Protein AF-A0AA88KIP9-F1 (afdb_monomer_lite)

pLDDT: mean 70.62, std 12.17, range [43.34, 88.44]

Secondary structure (DSSP, 8-state):
--GGGS-HHHHHHHHHHHS-GGGGGGTTTS-HHHHHHHHHHHHHHHHH-TTGGG-HHHHHHHHHHHHHHHHHHHTTSS---HHHHHHHHHHHHHHHHTT-HHHHHHHHHHHHHHHHHS--S-----EEEEEE---TTSSHHHHHHHHHHS---SS-------EEEEEEEETTEEEEEEEEE--

Foldseek 3Di:
DPPLPDPPVVVVVVLCVLQVLVPLVCPVPDDPVVVVSSLVVLVVVVVVDPNCVVDPSSLVVSLSSLLSLQCSVPVVDDDDDPVVVVVSVVVSVVCVVVVNSNVVSVVVVVVVVVVVVPPDVPPPQPEAEDEDDDDPPPCPVQVVCCVQVVDGDPDDDPDDFDWGWHWDADPNRIHIYIYTYDD

Organism: Naegleria lovaniensis (NCBI:txid51637)

InterPro domains:
  IPR001806 Small GTPase [PF00071] (130-173)
  IPR027417 P-loop containing nucleoside triphosphate hydrolase [G3DSA:3.40.50.300] (124-177)
  IPR027417 P-loop containing nucleoside triphosphate hydrolase [SSF52540] (129-173)

Radius of gyration: 28.7 Å; chains: 1; bounding box: 54×42×78 Å

Structure (mmCIF, N/CA/C/O backbone):
data_AF-A0AA88KIP9-F1
#
_entry.id   AF-A0AA88KIP9-F1
#
loop_
_atom_site.group_PDB
_atom_site.id
_atom_site.type_symbol
_atom_site.label_atom_id
_atom_site.label_alt_id
_atom_site.label_comp_id
_atom_site.label_asym_id
_atom_site.label_entity_id
_atom_site.label_seq_id
_atom_site.pdbx_PDB_ins_code
_atom_site.Cartn_x
_atom_site.Cartn_y
_atom_site.Cartn_z
_atom_site.occupancy
_atom_site.B_iso_or_equiv
_atom_site.auth_seq_id
_atom_site.auth_comp_id
_atom_site.auth_asym_id
_atom_site.auth_atom_id
_atom_site.pdbx_PDB_model_num
ATOM 1 N N . MET A 1 1 ? -17.588 -20.146 17.672 1.00 51.03 1 MET A N 1
ATOM 2 C CA . MET A 1 1 ? -17.421 -19.100 18.707 1.00 51.03 1 MET A CA 1
ATOM 3 C C . MET A 1 1 ? -17.623 -17.749 18.060 1.00 51.03 1 MET A C 1
AT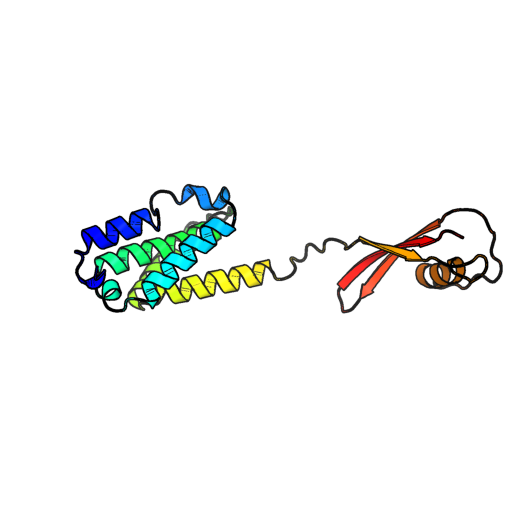OM 5 O O . MET A 1 1 ? -17.031 -17.507 17.016 1.00 51.03 1 MET A O 1
ATOM 9 N N . ASN A 1 2 ? -18.468 -16.899 18.637 1.00 62.03 2 ASN A N 1
ATOM 10 C CA . ASN A 1 2 ? -18.684 -15.565 18.100 1.00 62.03 2 ASN A CA 1
ATOM 11 C C . ASN A 1 2 ? -17.570 -14.641 18.609 1.00 62.03 2 ASN A C 1
ATOM 13 O O . ASN A 1 2 ? -17.546 -14.298 19.788 1.00 62.03 2 ASN A O 1
ATOM 17 N N . PHE A 1 3 ? -16.645 -14.261 17.726 1.00 63.09 3 PHE A N 1
ATOM 18 C CA . PHE A 1 3 ? -15.527 -13.357 18.038 1.00 63.09 3 PHE A CA 1
ATOM 19 C C . PHE A 1 3 ? -16.009 -12.008 18.614 1.00 63.09 3 PHE A C 1
ATOM 21 O O . PHE A 1 3 ? -15.270 -11.315 19.298 1.00 63.09 3 PHE A O 1
ATOM 28 N N . LEU A 1 4 ? -17.278 -11.678 18.354 1.00 61.34 4 LEU A N 1
ATOM 29 C CA . LEU A 1 4 ? -18.014 -10.498 18.807 1.00 61.34 4 LEU A CA 1
ATOM 30 C C . LEU A 1 4 ? -18.354 -10.468 20.300 1.00 61.34 4 LEU A C 1
ATOM 32 O O . LEU A 1 4 ? -18.751 -9.422 20.798 1.00 61.34 4 LEU A O 1
ATOM 36 N N . LEU A 1 5 ? -18.273 -11.610 20.985 1.00 73.06 5 LEU A N 1
ATOM 37 C CA . LEU A 1 5 ? -18.593 -11.731 22.412 1.00 73.06 5 LEU A CA 1
ATOM 38 C C . LEU A 1 5 ? -17.336 -11.775 23.288 1.00 73.06 5 LEU A C 1
ATOM 40 O O . LEU A 1 5 ? -17.441 -11.907 24.505 1.00 73.06 5 LEU A O 1
ATOM 44 N N . LEU A 1 6 ? -16.152 -11.715 22.674 1.00 79.44 6 LEU A N 1
ATOM 45 C CA . LEU A 1 6 ? -14.898 -11.700 23.409 1.00 79.44 6 LEU A CA 1
ATOM 46 C C . LEU A 1 6 ? -14.663 -10.303 24.001 1.00 79.44 6 LEU A C 1
ATOM 48 O O . LEU A 1 6 ? -14.841 -9.316 23.287 1.00 79.44 6 LEU A O 1
ATOM 52 N N . PRO A 1 7 ? -14.224 -10.212 25.267 1.00 85.62 7 PRO A N 1
ATOM 53 C CA . PRO A 1 7 ? -13.707 -8.975 25.834 1.00 85.62 7 PRO A CA 1
ATOM 54 C C . PRO A 1 7 ? -12.580 -8.392 24.982 1.00 85.62 7 PRO A C 1
ATOM 56 O O . PRO A 1 7 ? -11.781 -9.135 24.395 1.00 85.62 7 PRO A O 1
ATOM 59 N N . ASP A 1 8 ? -12.483 -7.065 24.970 1.00 84.06 8 ASP A N 1
ATOM 60 C CA . ASP A 1 8 ? -11.476 -6.321 24.211 1.00 84.06 8 ASP A CA 1
ATOM 61 C C . ASP A 1 8 ? -10.052 -6.814 24.501 1.00 84.06 8 ASP A C 1
ATOM 63 O O . ASP A 1 8 ? -9.230 -6.892 23.590 1.00 84.06 8 ASP A O 1
ATOM 67 N N . GLU A 1 9 ? -9.754 -7.215 25.738 1.00 86.12 9 GLU A N 1
ATOM 68 C CA . GLU A 1 9 ? -8.446 -7.740 26.137 1.00 86.12 9 GLU A CA 1
ATOM 69 C C . GLU A 1 9 ? -8.071 -9.012 25.368 1.00 86.12 9 GLU A C 1
ATOM 71 O O . GLU A 1 9 ? -6.931 -9.153 24.921 1.00 86.12 9 GLU A O 1
ATOM 76 N N . LEU A 1 10 ? -9.027 -9.926 25.179 1.00 84.12 10 LEU A N 1
ATOM 77 C CA . LEU A 1 10 ? -8.802 -11.167 24.437 1.00 84.12 10 LEU A CA 1
ATOM 78 C C . LEU A 1 10 ? -8.706 -10.896 22.940 1.00 84.12 10 LEU A C 1
ATOM 80 O O . LEU A 1 10 ? -7.850 -11.472 22.270 1.00 84.12 10 LEU A O 1
ATOM 84 N N . VAL A 1 11 ? -9.530 -9.984 22.419 1.00 83.69 11 VAL A N 1
ATOM 85 C CA . VAL A 1 11 ? -9.442 -9.548 21.020 1.00 83.69 11 VAL A CA 1
ATOM 86 C C . VAL A 1 11 ? -8.069 -8.938 20.748 1.00 83.69 11 VAL A C 1
ATOM 88 O O . VAL A 1 11 ? -7.404 -9.338 19.796 1.00 83.69 11 VAL A O 1
ATOM 91 N N . ILE A 1 12 ? -7.596 -8.035 21.607 1.00 83.88 12 ILE A N 1
ATOM 92 C CA . ILE A 1 12 ? -6.273 -7.414 21.496 1.00 83.88 12 ILE A CA 1
ATOM 93 C C . ILE A 1 12 ? -5.165 -8.456 21.649 1.00 83.88 12 ILE A C 1
ATOM 95 O O . ILE A 1 12 ? -4.188 -8.391 20.911 1.00 83.88 12 ILE A O 1
ATOM 99 N N . ALA A 1 13 ? -5.288 -9.433 22.549 1.00 84.69 13 ALA A N 1
ATOM 100 C CA . ALA A 1 13 ? -4.301 -10.506 22.681 1.00 84.69 13 ALA A CA 1
ATOM 101 C C . ALA A 1 13 ? -4.204 -11.360 21.405 1.00 84.69 13 ALA A C 1
ATOM 103 O O . ALA A 1 13 ? -3.100 -11.640 20.933 1.00 84.69 13 ALA A O 1
ATOM 104 N N . ILE A 1 14 ? -5.343 -11.710 20.800 1.00 83.69 14 ILE A N 1
ATOM 105 C CA . ILE A 1 14 ? -5.376 -12.428 19.520 1.00 83.69 14 ILE A CA 1
ATOM 106 C C . ILE A 1 14 ? -4.790 -11.552 18.409 1.00 83.69 14 ILE A C 1
ATOM 108 O O . ILE A 1 14 ? -3.976 -12.022 17.620 1.00 83.69 14 ILE A O 1
ATOM 112 N N . LEU A 1 15 ? -5.142 -10.267 18.369 1.00 81.69 15 LEU A N 1
ATOM 113 C CA . LEU A 1 15 ? -4.579 -9.324 17.408 1.00 81.69 15 LEU A CA 1
ATOM 114 C C . LEU A 1 15 ? -3.072 -9.159 17.579 1.00 81.69 15 LEU A C 1
ATOM 116 O O . LEU A 1 15 ? -2.373 -9.153 16.582 1.00 81.69 15 LEU A O 1
ATOM 120 N N . LYS A 1 16 ? -2.549 -9.090 18.804 1.00 82.56 16 LYS A N 1
ATOM 121 C CA . LYS A 1 16 ? -1.105 -9.052 19.077 1.00 82.56 16 LYS A CA 1
ATOM 122 C C . LYS A 1 16 ? -0.402 -10.330 18.630 1.00 82.56 16 LYS A C 1
ATOM 124 O O . LYS A 1 16 ? 0.733 -10.264 18.169 1.00 82.56 16 LYS A O 1
ATOM 129 N N . TYR A 1 17 ? -1.062 -11.478 18.757 1.00 82.44 17 TYR A N 1
ATOM 130 C CA . TYR A 1 17 ? -0.536 -12.749 18.265 1.00 82.44 17 TYR A CA 1
ATOM 131 C C . TYR A 1 17 ? -0.496 -12.794 16.730 1.00 82.44 17 TYR A C 1
ATOM 133 O O . TYR A 1 17 ? 0.506 -13.208 16.151 1.00 82.44 17 TYR A O 1
ATOM 141 N N . LEU A 1 18 ? -1.564 -12.332 16.071 1.00 77.69 18 LEU A N 1
ATOM 142 C CA . LEU A 1 18 ? -1.683 -12.308 14.609 1.00 77.69 18 LEU A CA 1
ATOM 143 C C . LEU A 1 18 ? -0.867 -11.182 13.953 1.00 77.69 18 LEU A C 1
ATOM 145 O O . LEU A 1 18 ? -0.404 -11.334 12.827 1.00 77.69 18 LEU A O 1
ATOM 149 N N . LEU A 1 19 ? -0.717 -10.057 14.652 1.00 79.75 19 LEU A N 1
ATOM 150 C CA . LEU A 1 19 ? -0.077 -8.813 14.225 1.00 79.75 19 LEU A CA 1
ATOM 151 C C . LEU A 1 19 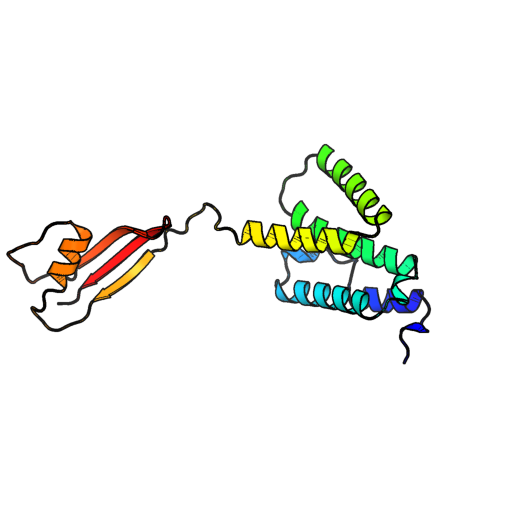? 0.939 -8.389 15.306 1.00 79.75 19 LEU A C 1
ATOM 153 O O . LEU A 1 19 ? 0.658 -7.489 16.104 1.00 79.75 19 LEU A O 1
ATOM 157 N N . PRO A 1 20 ? 2.109 -9.044 15.388 1.00 66.50 20 PRO A N 1
ATOM 158 C CA . PRO A 1 20 ? 3.091 -8.794 16.441 1.00 66.50 20 PRO A CA 1
ATOM 159 C C . PRO A 1 20 ? 3.697 -7.385 16.331 1.00 66.50 20 PRO A C 1
ATOM 161 O O . PRO A 1 20 ? 4.703 -7.160 15.659 1.00 66.50 20 PRO A O 1
ATOM 164 N N . HIS A 1 21 ? 3.075 -6.433 17.032 1.00 60.31 21 HIS A N 1
ATOM 165 C CA . HIS A 1 21 ? 3.389 -5.000 16.994 1.00 60.31 21 HIS A CA 1
ATOM 166 C C . HIS A 1 21 ? 4.730 -4.644 17.660 1.00 60.31 21 HIS A C 1
ATOM 168 O O . HIS A 1 21 ? 5.396 -3.693 17.275 1.00 60.31 21 HIS A O 1
ATOM 174 N N . GLU A 1 22 ? 5.204 -5.450 18.608 1.00 57.19 22 GLU A N 1
ATOM 175 C CA . GLU A 1 22 ? 6.434 -5.167 19.370 1.00 57.19 22 GLU A CA 1
ATOM 176 C C . GLU A 1 22 ? 7.731 -5.504 18.616 1.00 57.19 22 GLU A C 1
ATOM 178 O O . GLU A 1 22 ? 8.826 -5.352 19.153 1.00 57.19 22 GLU A O 1
ATOM 183 N N . ARG A 1 23 ? 7.644 -5.970 17.363 1.00 52.25 23 ARG A N 1
ATOM 184 C CA . ARG A 1 23 ? 8.809 -6.476 16.627 1.00 52.25 23 ARG A CA 1
ATOM 185 C C . ARG A 1 23 ? 9.201 -5.666 15.391 1.00 52.25 23 ARG A C 1
ATOM 187 O O . ARG A 1 23 ? 10.087 -6.118 14.696 1.00 52.25 23 ARG A O 1
ATOM 194 N N . PHE A 1 24 ? 8.660 -4.484 15.095 1.00 53.12 24 PHE A N 1
ATOM 195 C CA . PHE A 1 24 ? 8.854 -3.810 13.785 1.00 53.12 24 PHE A CA 1
ATOM 196 C C . PHE A 1 24 ? 10.295 -3.541 13.286 1.00 53.12 24 PHE A C 1
ATOM 198 O O . PHE A 1 24 ? 10.455 -3.177 12.129 1.00 53.12 24 PHE A O 1
ATOM 205 N N . HIS A 1 25 ? 11.346 -3.830 14.057 1.00 46.69 25 HIS A N 1
ATOM 206 C CA . HIS A 1 25 ? 12.743 -3.826 13.605 1.00 46.69 25 HIS A CA 1
ATOM 207 C C . HIS A 1 25 ? 13.067 -4.840 12.462 1.00 46.69 25 HIS A C 1
ATOM 209 O O . HIS A 1 25 ? 14.201 -4.874 11.979 1.00 46.69 25 HIS A O 1
ATOM 215 N N . TRP A 1 26 ? 12.124 -5.690 12.017 1.00 48.75 26 TRP A N 1
ATOM 216 C CA . TRP A 1 26 ? 12.373 -6.776 11.045 1.00 48.75 26 TRP A CA 1
ATOM 217 C C . TRP A 1 26 ? 11.865 -6.560 9.611 1.00 48.75 26 TRP A C 1
ATOM 219 O O . TRP A 1 26 ? 12.120 -7.413 8.758 1.00 48.75 26 TRP A O 1
ATOM 229 N N . ILE A 1 27 ? 11.160 -5.470 9.284 1.00 49.44 27 ILE A N 1
ATOM 230 C CA . ILE A 1 27 ? 10.629 -5.279 7.913 1.00 49.44 27 ILE A CA 1
ATOM 231 C C . ILE A 1 27 ? 11.756 -5.140 6.876 1.00 49.44 27 ILE A C 1
ATOM 233 O O . ILE A 1 27 ? 11.565 -5.511 5.719 1.00 49.44 27 ILE A O 1
ATOM 237 N N . LYS A 1 28 ? 12.955 -4.716 7.292 1.00 49.28 28 LYS A N 1
ATOM 238 C CA . LYS A 1 28 ? 14.160 -4.760 6.449 1.00 49.28 28 LYS A CA 1
ATOM 239 C C . LYS A 1 28 ? 14.716 -6.169 6.197 1.00 49.28 28 LYS A C 1
ATOM 241 O O . LYS A 1 28 ? 15.421 -6.353 5.213 1.00 49.28 28 LYS A O 1
ATOM 246 N N . THR A 1 29 ? 14.444 -7.147 7.065 1.00 47.34 29 THR A N 1
ATOM 247 C CA . THR A 1 29 ? 15.102 -8.471 7.059 1.00 47.34 29 THR A CA 1
ATOM 248 C C . THR A 1 29 ? 14.204 -9.641 6.651 1.00 47.34 29 THR A C 1
ATOM 250 O O . THR A 1 29 ? 14.725 -10.722 6.381 1.00 47.34 29 THR A O 1
ATOM 253 N N . ARG A 1 30 ? 12.876 -9.477 6.568 1.00 46.47 30 ARG A N 1
ATOM 254 C CA . ARG A 1 30 ? 11.958 -10.550 6.131 1.00 46.47 30 ARG A CA 1
ATOM 255 C C . ARG A 1 30 ? 11.561 -10.454 4.661 1.00 46.47 30 ARG A C 1
ATOM 257 O O . ARG A 1 30 ? 11.363 -9.380 4.105 1.00 46.47 30 ARG A O 1
ATOM 264 N N . ASN A 1 31 ? 11.344 -11.636 4.085 1.00 54.44 31 ASN A N 1
ATOM 265 C CA . ASN A 1 31 ? 10.748 -11.855 2.772 1.00 54.44 31 ASN A CA 1
ATOM 266 C C . ASN A 1 31 ? 9.435 -11.051 2.623 1.00 54.44 31 ASN A C 1
ATOM 268 O O . ASN A 1 31 ? 8.564 -11.108 3.499 1.00 54.44 31 ASN A O 1
ATOM 272 N N . SER A 1 32 ? 9.291 -10.320 1.514 1.00 60.03 32 SER A N 1
ATOM 273 C CA . SER A 1 32 ? 8.151 -9.444 1.194 1.00 60.03 32 SER A CA 1
ATOM 274 C C . SER A 1 32 ? 6.787 -10.136 1.333 1.00 60.03 32 SER A C 1
ATOM 276 O O . SER A 1 32 ? 5.803 -9.487 1.697 1.00 60.03 32 SER A O 1
ATOM 278 N N . ASN A 1 33 ? 6.746 -11.454 1.133 1.00 57.41 33 ASN A N 1
ATOM 279 C CA . ASN A 1 33 ? 5.545 -12.283 1.232 1.00 57.41 33 ASN A CA 1
ATOM 280 C C . ASN A 1 33 ? 4.955 -12.370 2.654 1.00 57.41 33 ASN A C 1
ATOM 282 O O . ASN A 1 33 ? 3.739 -12.458 2.809 1.00 57.41 33 ASN A O 1
ATOM 286 N N . ILE A 1 34 ? 5.778 -12.305 3.708 1.00 59.78 34 ILE A N 1
ATOM 287 C CA . ILE A 1 34 ? 5.293 -12.419 5.100 1.00 59.78 34 ILE A CA 1
ATOM 288 C C . ILE A 1 34 ? 4.539 -11.149 5.516 1.00 59.78 34 ILE A C 1
ATOM 290 O O . ILE A 1 34 ? 3.464 -11.224 6.104 1.00 59.78 34 ILE A O 1
ATOM 294 N N . ILE A 1 35 ? 5.063 -9.980 5.140 1.00 66.19 35 ILE A N 1
ATOM 295 C CA . ILE A 1 35 ? 4.440 -8.678 5.425 1.00 66.19 35 ILE A CA 1
ATOM 296 C C . ILE A 1 35 ? 3.094 -8.559 4.703 1.00 66.19 35 ILE A C 1
ATOM 298 O O . ILE A 1 35 ? 2.132 -8.021 5.248 1.00 66.19 35 ILE A O 1
ATOM 302 N N . PHE A 1 36 ? 3.011 -9.084 3.479 1.00 67.81 36 PHE A N 1
ATOM 303 C CA . PHE A 1 36 ? 1.770 -9.091 2.713 1.00 67.81 36 PHE A CA 1
ATOM 304 C C . PHE A 1 36 ? 0.667 -9.894 3.415 1.00 67.81 36 PHE A C 1
ATOM 306 O O . PHE A 1 36 ? -0.473 -9.435 3.490 1.00 67.81 36 PHE A O 1
ATOM 313 N N . ASN A 1 37 ? 1.013 -11.044 3.998 1.00 68.62 37 ASN A N 1
ATOM 314 C CA . ASN A 1 37 ? 0.063 -11.863 4.747 1.00 68.62 37 ASN A CA 1
ATOM 315 C C . ASN A 1 37 ? -0.457 -11.140 5.997 1.00 68.62 37 ASN A C 1
ATOM 317 O O . ASN A 1 37 ? -1.662 -11.137 6.228 1.00 68.62 37 ASN A O 1
ATOM 321 N N . GLU A 1 38 ? 0.403 -10.465 6.760 1.00 73.00 38 GLU A N 1
ATOM 322 C CA . GLU A 1 38 ? -0.018 -9.704 7.948 1.00 73.00 38 GLU A CA 1
ATOM 323 C C . GLU A 1 38 ? -0.914 -8.505 7.586 1.00 73.00 38 GLU A C 1
ATOM 325 O O . GLU A 1 38 ? -1.951 -8.286 8.217 1.00 73.00 38 GLU A O 1
ATOM 330 N N . ILE A 1 39 ? -0.585 -7.770 6.515 1.00 75.00 39 ILE A N 1
ATOM 331 C CA . ILE A 1 39 ? -1.438 -6.691 5.983 1.00 75.00 39 ILE A CA 1
ATOM 332 C C . ILE A 1 39 ? -2.791 -7.248 5.520 1.00 75.00 39 ILE A C 1
ATOM 334 O O . ILE A 1 39 ? -3.832 -6.635 5.773 1.00 75.00 39 ILE A O 1
ATOM 338 N N . SER A 1 40 ? -2.790 -8.408 4.861 1.00 74.50 40 SER A N 1
ATOM 339 C CA . SER A 1 40 ? -4.005 -9.083 4.399 1.00 74.50 40 SER A CA 1
ATOM 340 C C . SER A 1 40 ? -4.889 -9.518 5.572 1.00 74.50 40 SER A C 1
ATOM 342 O O . SER A 1 40 ? -6.093 -9.248 5.574 1.00 74.50 40 SER A O 1
ATOM 344 N N . VAL A 1 41 ? -4.296 -10.093 6.623 1.00 77.50 41 VAL A N 1
ATOM 345 C CA . VAL A 1 41 ? -4.992 -10.468 7.864 1.00 77.50 41 VAL A CA 1
ATOM 346 C C . VAL A 1 41 ? -5.597 -9.235 8.537 1.00 77.50 41 VAL A C 1
ATOM 348 O O . VAL A 1 41 ? -6.793 -9.233 8.832 1.00 77.50 41 VAL A O 1
ATOM 351 N N . ALA A 1 42 ? -4.835 -8.149 8.699 1.00 77.19 42 ALA A N 1
ATOM 352 C CA . ALA A 1 42 ? -5.348 -6.897 9.261 1.00 77.19 42 ALA A CA 1
ATOM 353 C C . ALA A 1 42 ? -6.502 -6.315 8.422 1.00 77.19 42 ALA A C 1
ATOM 355 O O . ALA A 1 42 ? -7.526 -5.887 8.962 1.00 77.19 42 ALA A O 1
ATOM 356 N N . CYS A 1 43 ? -6.379 -6.334 7.090 1.00 74.38 43 CYS A N 1
ATOM 357 C CA . CYS A 1 43 ? -7.437 -5.886 6.185 1.00 74.38 43 CYS A CA 1
ATOM 358 C C . CYS A 1 43 ? -8.714 -6.709 6.334 1.00 74.38 43 CYS A C 1
ATOM 360 O O . CYS A 1 43 ? -9.791 -6.109 6.391 1.00 74.38 43 CYS A O 1
ATOM 362 N N . THR A 1 44 ? -8.563 -8.030 6.423 1.00 76.75 44 THR A N 1
ATOM 363 C CA . THR A 1 44 ? -9.643 -9.014 6.545 1.00 76.75 44 THR A CA 1
ATOM 364 C C . THR A 1 44 ? -10.378 -8.867 7.874 1.00 76.75 44 THR A C 1
ATOM 366 O O . THR A 1 44 ? -11.604 -8.810 7.904 1.00 76.75 44 THR A O 1
ATOM 369 N N . ILE A 1 45 ? -9.654 -8.705 8.982 1.00 74.31 45 ILE A N 1
ATOM 370 C CA . ILE A 1 45 ? -10.266 -8.497 10.302 1.00 74.31 45 ILE A CA 1
ATOM 371 C C . ILE A 1 45 ? -11.082 -7.198 10.325 1.00 74.31 45 ILE A C 1
ATOM 373 O O . ILE A 1 45 ? -12.212 -7.176 10.811 1.00 74.31 45 ILE A O 1
ATOM 377 N N . MET A 1 46 ? -10.542 -6.124 9.746 1.00 74.12 46 MET A N 1
ATOM 378 C CA . MET A 1 46 ? -11.241 -4.840 9.677 1.00 74.12 46 MET A CA 1
ATOM 379 C C . MET A 1 46 ? -12.446 -4.845 8.727 1.00 74.12 46 MET A C 1
ATOM 381 O O . MET A 1 46 ? -13.361 -4.049 8.922 1.00 74.12 46 MET A O 1
ATOM 385 N N . SER A 1 47 ? -12.446 -5.671 7.676 1.00 71.81 47 SER A N 1
ATOM 386 C CA . SER A 1 47 ? -13.572 -5.756 6.735 1.00 71.81 47 SER A CA 1
ATOM 387 C C . SER A 1 47 ? -14.688 -6.670 7.229 1.00 71.81 47 SER A C 1
ATOM 389 O O . SER A 1 47 ? -15.849 -6.422 6.920 1.00 71.81 47 SER A O 1
ATOM 391 N N . LEU A 1 48 ? -14.355 -7.711 7.992 1.00 63.72 48 LEU A N 1
ATOM 392 C CA . LEU A 1 48 ? -15.327 -8.699 8.455 1.00 63.72 48 LEU A CA 1
ATOM 393 C C . LEU A 1 48 ? -16.125 -8.247 9.679 1.00 63.72 48 LEU A C 1
ATOM 395 O O . LEU A 1 48 ? -17.138 -8.870 9.990 1.00 63.72 48 LEU A O 1
ATOM 399 N N . ASN A 1 49 ? -15.689 -7.211 10.403 1.00 66.06 49 ASN A N 1
ATOM 400 C CA . ASN A 1 49 ? -16.232 -6.985 11.734 1.00 66.06 49 ASN A CA 1
ATOM 401 C C . ASN A 1 49 ? -16.445 -5.511 12.105 1.00 66.06 49 ASN A C 1
ATOM 403 O O . ASN A 1 49 ? -15.644 -4.896 12.806 1.00 66.06 49 ASN A O 1
ATOM 407 N N . SER A 1 50 ? -17.592 -4.963 11.698 1.00 70.06 50 SER A N 1
ATOM 408 C CA . SER A 1 50 ? -18.022 -3.603 12.057 1.00 70.06 50 SER A CA 1
ATOM 409 C C . SER A 1 50 ? -18.212 -3.387 13.562 1.00 70.06 50 SER A C 1
ATOM 411 O O . SER A 1 50 ? -18.198 -2.246 14.010 1.00 70.06 50 SER A O 1
ATOM 413 N N . VAL A 1 51 ? -18.386 -4.454 14.347 1.00 67.62 51 VAL A N 1
ATOM 414 C CA . VAL A 1 51 ? -18.597 -4.401 15.800 1.00 67.62 51 VAL A CA 1
ATOM 415 C C . VAL A 1 51 ? -17.269 -4.334 16.550 1.00 67.62 51 VAL A C 1
ATOM 417 O O . VAL A 1 51 ? -17.142 -3.525 17.459 1.00 67.62 51 VAL A O 1
ATOM 420 N N . VAL A 1 52 ? -16.255 -5.095 16.130 1.00 69.44 52 VAL A N 1
ATOM 421 C CA . VAL A 1 52 ? -14.888 -4.997 16.677 1.00 69.44 52 VAL A CA 1
ATOM 422 C C . VAL A 1 52 ? -14.299 -3.608 16.410 1.00 69.44 52 VAL A C 1
ATOM 424 O O . VAL A 1 52 ? -13.581 -3.072 17.246 1.00 69.44 52 VAL A O 1
ATOM 427 N N . MET A 1 53 ? -14.682 -2.968 15.300 1.00 74.94 53 MET A N 1
ATOM 428 C CA . MET A 1 53 ? -14.318 -1.573 15.011 1.00 74.94 53 MET A CA 1
ATOM 429 C C . MET A 1 53 ? -15.055 -0.533 15.882 1.00 74.94 53 MET A C 1
ATOM 431 O O . MET A 1 53 ? -14.737 0.652 15.791 1.00 74.94 53 MET A O 1
ATOM 435 N N . LYS A 1 54 ? -16.045 -0.925 16.703 1.00 79.25 54 LYS A N 1
ATOM 436 C CA . LYS A 1 54 ? -16.689 -0.015 17.673 1.00 79.25 54 LYS A CA 1
ATOM 437 C C . LYS A 1 54 ? -15.867 0.148 18.949 1.00 79.25 54 LYS A C 1
ATOM 439 O O . LYS A 1 54 ? -16.041 1.157 19.625 1.00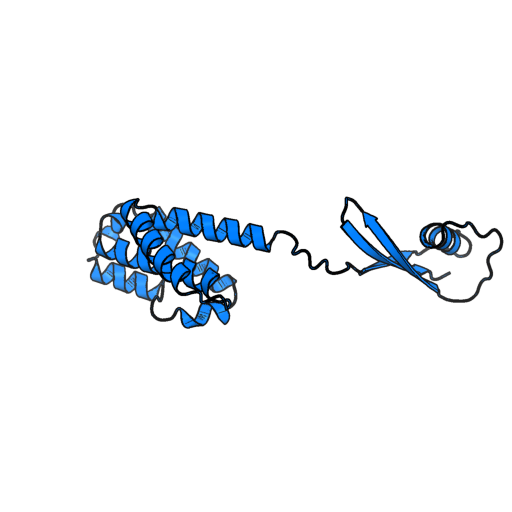 79.25 54 LYS A O 1
ATOM 444 N N . SER A 1 55 ? -15.003 -0.817 19.275 1.00 83.88 55 SER A N 1
ATOM 445 C CA . SER A 1 55 ? -14.102 -0.706 20.421 1.00 83.88 55 SER A CA 1
ATOM 446 C C . SER A 1 55 ? -13.004 0.313 20.127 1.00 83.88 55 SER A C 1
ATOM 448 O O . SER A 1 55 ? -12.242 0.178 19.166 1.00 83.88 55 SER A O 1
ATOM 450 N N . GLU A 1 56 ? -12.903 1.324 20.988 1.00 86.06 56 GLU A N 1
ATOM 451 C CA . GLU A 1 56 ? -11.866 2.351 20.905 1.00 86.06 56 GLU A CA 1
ATOM 452 C C . GLU A 1 56 ? -10.468 1.750 21.108 1.00 86.06 56 GLU A C 1
ATOM 454 O O . GLU A 1 56 ? -9.559 2.036 20.333 1.00 86.06 56 GLU A O 1
ATOM 459 N N . ARG A 1 57 ? -10.323 0.805 22.044 1.00 84.69 57 ARG A N 1
ATOM 460 C CA . ARG A 1 57 ? -9.045 0.134 22.339 1.00 84.69 57 ARG A CA 1
ATOM 461 C C . ARG A 1 57 ? -8.535 -0.703 21.167 1.00 84.69 57 ARG A C 1
ATOM 463 O O . ARG A 1 57 ? -7.343 -0.703 20.861 1.00 84.69 57 ARG A O 1
ATOM 470 N N . VAL A 1 58 ? -9.432 -1.413 20.482 1.00 83.56 58 VAL A N 1
ATOM 471 C CA . VAL A 1 58 ? -9.061 -2.181 19.284 1.00 83.56 58 VAL A CA 1
ATOM 472 C C . VAL A 1 58 ? -8.688 -1.242 18.132 1.00 83.56 58 VAL A C 1
ATOM 474 O O . VAL A 1 58 ? -7.725 -1.500 17.405 1.00 83.56 58 VAL A O 1
ATOM 477 N N . MET A 1 59 ? -9.407 -0.128 17.983 1.00 83.94 59 MET A N 1
ATOM 478 C CA . MET A 1 59 ? -9.098 0.899 16.986 1.00 83.94 59 MET A CA 1
ATOM 479 C C . MET A 1 59 ? -7.748 1.577 17.241 1.00 83.94 59 MET A C 1
ATOM 481 O O . MET A 1 59 ? -7.004 1.805 16.288 1.00 83.94 59 MET A O 1
ATOM 485 N N . GLU A 1 60 ? -7.395 1.859 18.494 1.00 86.06 60 GLU A N 1
ATOM 486 C CA . GLU A 1 60 ? -6.073 2.369 18.876 1.00 86.06 60 GLU A CA 1
ATOM 487 C C . GLU A 1 60 ? -4.961 1.402 18.465 1.00 86.06 60 GLU A C 1
ATOM 489 O O . GLU A 1 60 ? -4.017 1.807 17.783 1.00 86.06 60 GLU A O 1
ATOM 494 N N . PHE A 1 61 ? -5.111 0.112 18.783 1.00 85.94 61 PHE A N 1
ATOM 495 C CA . PHE A 1 61 ? -4.152 -0.917 18.381 1.00 85.94 61 PHE A CA 1
ATOM 496 C C . PHE A 1 61 ? -3.960 -0.961 16.857 1.00 85.94 61 PHE A C 1
ATOM 498 O O . PHE A 1 61 ? -2.833 -0.976 16.360 1.00 85.94 61 PHE A O 1
ATOM 505 N N . LEU A 1 62 ? -5.057 -0.939 16.097 1.00 84.00 62 LEU A N 1
ATOM 506 C CA . LEU A 1 62 ? -5.004 -0.965 14.634 1.00 84.00 62 LEU A CA 1
ATOM 507 C C . LEU A 1 62 ? -4.410 0.320 14.049 1.00 84.00 62 LEU A C 1
ATOM 509 O O . LEU A 1 62 ? -3.673 0.257 13.066 1.00 84.00 62 LEU A O 1
ATOM 513 N N . ASN A 1 63 ? -4.695 1.481 14.637 1.00 86.19 63 ASN A N 1
ATOM 514 C CA . ASN A 1 63 ? -4.095 2.747 14.219 1.00 86.19 63 ASN A CA 1
ATOM 515 C C . ASN A 1 63 ? -2.578 2.737 14.427 1.00 86.19 63 ASN A C 1
ATOM 517 O O . ASN A 1 63 ? -1.843 3.158 13.533 1.00 86.19 63 ASN A O 1
ATOM 521 N N . GLU A 1 64 ? -2.107 2.217 15.561 1.00 85.75 64 GLU A N 1
ATOM 522 C CA . GLU A 1 64 ? -0.676 2.040 15.814 1.00 85.75 64 GLU A CA 1
ATOM 523 C C . GLU A 1 64 ? -0.045 1.019 14.861 1.00 85.75 64 GLU A C 1
ATOM 525 O O . GLU A 1 64 ? 1.074 1.227 14.392 1.00 85.75 64 GLU A O 1
ATOM 530 N N . PHE A 1 65 ? -0.748 -0.063 14.526 1.00 85.06 65 PHE A N 1
ATOM 531 C CA . PHE A 1 65 ? -0.297 -1.019 13.513 1.00 85.06 65 PHE A CA 1
ATOM 532 C C . PHE A 1 65 ? -0.103 -0.347 12.145 1.00 85.06 65 PHE A C 1
ATOM 534 O O . PHE A 1 65 ? 0.981 -0.425 11.567 1.00 85.06 65 PHE A O 1
ATOM 541 N N . TRP A 1 66 ? -1.116 0.366 11.640 1.00 83.44 66 TRP A N 1
ATOM 542 C CA . TRP A 1 66 ? -1.044 1.040 10.338 1.00 83.44 66 TRP A CA 1
ATOM 543 C C . TRP A 1 66 ? 0.019 2.136 10.302 1.00 83.44 66 TRP A C 1
ATOM 545 O O . TRP A 1 66 ? 0.724 2.281 9.301 1.00 83.44 66 TRP A O 1
ATOM 555 N N . TRP A 1 67 ? 0.158 2.888 11.393 1.00 84.88 67 TRP A N 1
ATOM 556 C CA . TRP A 1 67 ? 1.199 3.899 11.512 1.00 84.88 67 TRP A CA 1
ATOM 557 C C . TRP A 1 67 ? 2.594 3.282 11.409 1.00 84.88 67 TRP A C 1
ATOM 559 O O . TRP A 1 67 ? 3.434 3.781 10.662 1.00 84.88 67 TRP A O 1
ATOM 569 N N . ASN A 1 68 ? 2.828 2.157 12.083 1.00 79.94 68 ASN A N 1
ATOM 570 C CA . ASN A 1 68 ? 4.113 1.468 12.019 1.00 79.94 68 ASN A CA 1
ATOM 571 C C . ASN A 1 68 ? 4.406 0.903 10.628 1.00 79.94 68 ASN A C 1
ATOM 573 O O . ASN A 1 68 ? 5.528 1.044 10.148 1.00 79.94 68 ASN A O 1
ATOM 577 N N . VAL A 1 69 ? 3.400 0.359 9.935 1.00 77.50 69 VAL A N 1
ATOM 578 C CA . VAL A 1 69 ? 3.539 -0.065 8.529 1.00 77.50 69 VAL A CA 1
ATOM 579 C C . VAL A 1 69 ? 3.991 1.102 7.640 1.00 77.50 69 VAL A C 1
ATOM 581 O O . VAL A 1 69 ? 4.886 0.932 6.810 1.00 77.50 69 VAL A O 1
ATOM 584 N N . MET A 1 70 ? 3.405 2.290 7.820 1.00 77.62 70 MET A N 1
ATOM 585 C CA . MET A 1 70 ? 3.773 3.494 7.066 1.00 77.62 70 MET A CA 1
ATOM 586 C C . MET A 1 70 ? 5.195 3.965 7.397 1.00 77.62 70 MET A C 1
ATOM 588 O O . MET A 1 70 ? 5.999 4.193 6.490 1.00 77.62 70 MET A O 1
ATOM 592 N N . MET A 1 71 ? 5.509 4.099 8.686 1.00 76.62 71 MET A N 1
ATOM 593 C CA . MET A 1 71 ? 6.796 4.614 9.156 1.00 76.62 71 MET A CA 1
ATOM 594 C C . MET A 1 71 ? 7.954 3.709 8.761 1.00 76.62 71 MET A C 1
ATOM 596 O O . MET A 1 71 ? 8.976 4.195 8.286 1.00 76.62 71 MET A O 1
ATOM 600 N N . GLU A 1 72 ? 7.797 2.401 8.900 1.00 71.94 72 GLU A N 1
ATOM 601 C CA . GLU A 1 72 ? 8.868 1.458 8.606 1.00 71.94 72 GLU A CA 1
ATOM 602 C C . GLU A 1 72 ? 9.168 1.383 7.102 1.00 71.94 72 GLU A C 1
ATOM 604 O O . GLU A 1 72 ? 10.323 1.259 6.708 1.00 71.94 72 GLU A O 1
ATOM 609 N N . ARG A 1 73 ? 8.165 1.535 6.229 1.00 66.81 73 ARG A N 1
ATOM 610 C CA . ARG A 1 73 ? 8.385 1.553 4.772 1.00 66.81 73 ARG A CA 1
ATOM 611 C C . ARG A 1 73 ? 8.968 2.867 4.253 1.00 66.81 73 ARG A C 1
ATOM 613 O O . ARG A 1 73 ? 9.641 2.842 3.231 1.00 66.81 73 ARG A O 1
ATOM 620 N N . TYR A 1 74 ? 8.721 3.987 4.932 1.00 66.00 74 TYR A N 1
ATOM 621 C CA . TYR A 1 74 ? 9.123 5.311 4.448 1.00 66.00 74 TYR A CA 1
ATOM 622 C C . TYR A 1 74 ? 10.343 5.901 5.166 1.00 66.00 74 TYR A C 1
ATOM 624 O O . TYR A 1 74 ? 11.204 6.506 4.538 1.00 66.00 74 TYR A O 1
ATOM 632 N N . CYS A 1 75 ? 10.446 5.727 6.483 1.00 63.22 75 CYS A N 1
ATOM 633 C CA . CYS A 1 75 ? 11.526 6.297 7.295 1.00 63.22 75 CYS A CA 1
ATOM 634 C C . CYS A 1 75 ? 12.725 5.356 7.468 1.00 63.22 75 CYS A C 1
ATOM 636 O O . CYS A 1 75 ? 13.700 5.724 8.124 1.00 63.22 75 CYS A O 1
ATOM 638 N N . SER A 1 76 ? 12.673 4.167 6.864 1.00 58.72 76 SER A N 1
ATOM 639 C CA . SER A 1 76 ? 13.781 3.213 6.843 1.00 58.72 76 SER A CA 1
ATOM 640 C C . SER A 1 76 ? 15.028 3.733 6.128 1.00 58.72 76 SER A C 1
ATOM 642 O O . SER A 1 76 ? 16.125 3.261 6.438 1.00 58.72 76 SER A O 1
ATOM 644 N N . ASP A 1 77 ? 14.887 4.695 5.214 1.00 52.69 77 ASP A N 1
ATOM 645 C CA . ASP A 1 77 ? 15.977 5.162 4.361 1.00 52.69 77 ASP A CA 1
ATOM 646 C C . ASP A 1 77 ? 16.412 6.590 4.736 1.00 52.69 77 ASP A C 1
ATOM 648 O O . ASP A 1 77 ? 15.829 7.580 4.306 1.00 52.69 77 ASP A O 1
ATOM 652 N N . GLY A 1 78 ? 17.409 6.684 5.623 1.00 50.75 78 GLY A N 1
ATOM 653 C CA . GLY A 1 78 ? 18.400 7.771 5.748 1.00 50.75 78 GLY A CA 1
ATOM 654 C C . GLY A 1 78 ? 17.991 9.235 6.014 1.00 50.75 78 GLY A C 1
ATOM 655 O O . GLY A 1 78 ? 18.781 9.970 6.605 1.00 50.75 78 GLY A O 1
ATOM 656 N N . ALA A 1 79 ? 16.809 9.718 5.642 1.00 49.03 79 ALA A N 1
ATOM 657 C CA . ALA A 1 79 ? 16.512 11.152 5.589 1.00 49.03 79 ALA A CA 1
ATOM 658 C C . ALA A 1 79 ? 15.893 11.690 6.893 1.00 49.03 79 ALA A C 1
ATOM 660 O O . ALA A 1 79 ? 14.757 12.164 6.944 1.00 49.03 79 ALA A O 1
ATOM 661 N N . LYS A 1 80 ? 16.667 11.652 7.981 1.00 56.06 80 LYS A N 1
ATOM 662 C CA . LYS A 1 80 ? 16.314 12.293 9.258 1.00 56.06 80 LYS A CA 1
ATOM 663 C C . LYS A 1 80 ? 16.493 13.815 9.166 1.00 56.06 80 LYS A C 1
ATOM 665 O O . LYS A 1 80 ? 17.524 14.347 9.566 1.00 56.06 80 LYS A O 1
ATOM 670 N N . LYS A 1 81 ? 15.470 14.543 8.708 1.00 55.81 81 LYS A N 1
ATOM 671 C CA . LYS A 1 81 ? 15.331 15.984 9.001 1.00 55.81 81 LYS A CA 1
ATOM 672 C C . LYS A 1 81 ? 14.285 16.175 10.103 1.00 55.81 81 LYS A C 1
ATOM 674 O O . LYS A 1 81 ? 13.114 15.874 9.907 1.00 55.81 81 LYS A O 1
ATOM 679 N N . LYS A 1 82 ? 14.709 16.691 11.264 1.00 52.75 82 LYS A N 1
ATOM 680 C CA . LYS A 1 82 ? 13.882 16.976 12.459 1.00 52.75 82 LYS A CA 1
ATOM 681 C C . LYS A 1 82 ? 12.509 17.633 12.166 1.00 52.75 82 LYS A C 1
ATOM 683 O O . LYS A 1 82 ? 11.525 17.112 12.679 1.00 52.75 82 LYS A O 1
ATOM 688 N N . PRO A 1 83 ? 12.391 18.665 11.299 1.00 55.31 83 PRO A N 1
ATOM 689 C CA . PRO A 1 83 ? 11.089 19.279 10.997 1.00 55.31 83 PRO A CA 1
ATOM 690 C C . PRO A 1 83 ? 10.090 18.337 10.304 1.00 55.31 83 PRO A C 1
ATOM 692 O O . PRO A 1 83 ? 8.885 18.508 10.442 1.00 55.31 83 PRO A O 1
ATOM 695 N N . PHE A 1 84 ? 10.567 17.306 9.604 1.00 66.12 84 PHE A N 1
ATOM 696 C CA . PHE A 1 84 ? 9.710 16.345 8.912 1.00 66.12 84 PHE A CA 1
ATOM 697 C C . PHE A 1 84 ? 8.995 15.390 9.883 1.00 66.12 84 PHE A C 1
ATOM 699 O O . PHE A 1 84 ? 7.839 15.029 9.675 1.00 66.12 84 PHE A O 1
ATOM 706 N N . VAL A 1 85 ? 9.656 15.021 10.985 1.00 68.81 85 VAL A N 1
ATOM 707 C CA . VAL A 1 85 ? 9.092 14.119 12.005 1.00 68.81 85 VAL A CA 1
ATOM 708 C C . VAL A 1 85 ? 7.907 14.765 12.724 1.00 68.81 85 VAL A C 1
ATOM 710 O O . VAL A 1 85 ? 6.923 14.088 13.022 1.00 68.81 85 VAL A O 1
ATOM 713 N N . ASP A 1 86 ? 7.963 16.072 12.973 1.00 75.19 86 ASP A N 1
ATOM 714 C CA . ASP A 1 86 ? 6.869 16.781 13.637 1.00 75.19 86 ASP A CA 1
ATOM 715 C C . ASP A 1 86 ? 5.662 16.955 12.705 1.00 75.19 86 ASP A C 1
ATOM 717 O O . ASP A 1 86 ? 4.526 16.732 13.129 1.00 75.19 86 ASP A O 1
ATOM 721 N N . SER A 1 87 ? 5.886 17.202 11.409 1.00 78.00 87 SER A N 1
ATOM 722 C CA . SER A 1 87 ? 4.814 17.163 10.403 1.00 78.00 87 SER A CA 1
ATOM 723 C C . SER A 1 87 ? 4.146 15.786 10.308 1.00 78.00 87 SER A C 1
ATOM 725 O O . SER A 1 87 ? 2.925 15.705 10.176 1.00 78.00 87 SER A O 1
ATOM 727 N N . LEU A 1 88 ? 4.911 14.695 10.434 1.00 80.75 88 LEU A N 1
ATOM 728 C CA . LEU A 1 88 ? 4.361 13.336 10.446 1.00 80.75 88 LEU A CA 1
ATOM 729 C C . LEU A 1 88 ? 3.485 13.070 11.676 1.00 80.75 88 LEU A C 1
ATOM 731 O O . LEU A 1 88 ? 2.430 12.452 11.550 1.00 80.75 88 LEU A O 1
ATOM 735 N N . LYS A 1 89 ? 3.860 13.569 12.858 1.00 82.12 89 LYS A N 1
ATOM 736 C CA . LYS A 1 89 ? 3.010 13.453 14.057 1.00 82.12 89 LYS A CA 1
ATOM 737 C C . LYS A 1 89 ? 1.681 14.184 13.879 1.00 82.12 89 LYS A C 1
ATOM 739 O O . LYS A 1 89 ? 0.642 13.640 14.245 1.00 82.12 89 LYS A O 1
ATOM 744 N N . ILE A 1 90 ? 1.703 15.381 13.287 1.00 85.75 90 ILE A N 1
ATOM 745 C CA . ILE A 1 90 ? 0.484 16.141 12.968 1.00 85.75 90 ILE A CA 1
ATOM 746 C C . ILE A 1 90 ? -0.383 15.351 11.980 1.00 85.75 90 ILE A C 1
ATOM 748 O O . ILE A 1 90 ? -1.583 15.189 12.203 1.00 85.75 90 ILE A O 1
ATOM 752 N N . LEU A 1 91 ? 0.228 14.786 10.935 1.00 84.06 91 LEU A N 1
ATOM 753 C CA . LEU A 1 91 ? -0.467 13.955 9.953 1.00 84.06 91 LEU A CA 1
ATOM 754 C C . LEU A 1 91 ? -1.121 12.719 10.595 1.00 84.06 91 LEU A C 1
ATOM 756 O O . LEU A 1 91 ? -2.279 12.425 10.296 1.00 84.06 91 LEU A O 1
ATOM 760 N N . LYS A 1 92 ? -0.426 12.036 11.520 1.00 88.44 92 LYS A N 1
ATOM 761 C CA . LYS A 1 92 ? -0.979 10.907 12.290 1.00 88.44 92 LYS A CA 1
ATOM 762 C C . LYS A 1 92 ? -2.254 11.318 13.024 1.00 88.44 92 LYS A C 1
ATOM 764 O O . LYS A 1 92 ? -3.273 10.640 12.908 1.00 88.44 92 LYS A O 1
ATOM 769 N N . GLN A 1 93 ? -2.203 12.434 13.751 1.00 88.31 93 GLN A N 1
ATOM 770 C CA . GLN A 1 93 ? -3.340 12.933 14.529 1.00 88.31 93 GLN A CA 1
ATOM 771 C C . GLN A 1 93 ? -4.530 13.296 13.632 1.00 88.31 93 GLN A C 1
ATOM 773 O O . GLN A 1 93 ? -5.665 12.912 13.916 1.00 88.31 93 GLN A O 1
ATOM 778 N N . GLU A 1 94 ? -4.276 13.947 12.496 1.00 87.88 94 GLU A N 1
ATOM 779 C CA . GLU A 1 94 ? -5.306 14.256 11.498 1.00 87.88 94 GLU A CA 1
ATOM 780 C C . GLU A 1 94 ? -5.965 12.990 10.923 1.00 87.88 94 GLU A C 1
ATOM 782 O O . GLU A 1 94 ? -7.189 12.939 10.773 1.00 87.88 94 GLU A O 1
ATOM 787 N N . MET A 1 95 ? -5.180 11.946 10.638 1.00 87.19 95 MET A N 1
ATOM 788 C CA . MET A 1 95 ? -5.683 10.667 10.118 1.00 87.19 95 MET A CA 1
ATOM 789 C C . MET A 1 95 ? -6.543 9.910 11.139 1.00 87.19 95 MET A C 1
ATOM 791 O O . MET A 1 95 ? -7.557 9.314 10.758 1.00 87.19 95 MET A O 1
ATOM 795 N N . ILE A 1 96 ? -6.168 9.950 12.423 1.00 86.69 96 ILE A N 1
ATOM 796 C CA . ILE A 1 96 ? -6.958 9.377 13.525 1.00 86.69 96 ILE A CA 1
ATOM 797 C C . ILE A 1 96 ? -8.273 10.148 13.670 1.00 86.69 96 ILE A C 1
ATOM 799 O O . ILE A 1 96 ? -9.346 9.543 13.624 1.00 86.69 96 ILE A O 1
ATOM 803 N N . LYS A 1 97 ? -8.209 11.484 13.747 1.00 88.06 97 LYS A N 1
ATOM 804 C CA . LYS A 1 97 ? -9.382 12.364 13.884 1.00 88.06 97 LYS A CA 1
ATOM 805 C C . LYS A 1 97 ? -10.395 12.161 12.756 1.00 88.06 97 LYS A C 1
ATOM 807 O O . LYS A 1 97 ? -11.598 12.119 12.999 1.00 88.06 97 LYS A O 1
ATOM 812 N N . LYS A 1 98 ? -9.914 11.993 11.522 1.00 84.31 98 LYS A N 1
ATOM 813 C CA . LYS A 1 98 ? -10.743 11.748 10.329 1.00 84.31 98 LYS A CA 1
ATOM 814 C C . LYS A 1 98 ? -11.158 10.283 10.151 1.00 84.31 98 LYS A C 1
ATOM 816 O O . LYS A 1 98 ? -11.835 9.972 9.173 1.00 84.31 98 LYS A O 1
ATOM 821 N N . LYS A 1 99 ? -10.752 9.379 11.054 1.00 83.75 99 LYS A N 1
ATOM 822 C CA . LYS A 1 99 ? -10.992 7.925 10.977 1.00 83.75 99 LYS A CA 1
ATOM 823 C C . LYS A 1 99 ? -10.572 7.323 9.627 1.00 83.75 99 LYS A C 1
ATOM 825 O O . LYS A 1 99 ? -11.215 6.415 9.106 1.00 83.75 99 LYS A O 1
ATOM 830 N N . CYS A 1 100 ? -9.488 7.838 9.042 1.00 80.19 100 CYS A N 1
ATOM 831 C CA . CYS A 1 100 ? -9.038 7.478 7.695 1.00 80.19 100 CYS A CA 1
ATOM 832 C C . CYS A 1 100 ? -7.652 6.816 7.658 1.00 80.19 100 CYS A C 1
ATOM 834 O O . CYS A 1 100 ? -7.140 6.578 6.565 1.00 80.19 100 CYS A O 1
ATOM 836 N N . MET A 1 101 ? -7.076 6.463 8.817 1.00 83.31 101 MET A N 1
ATOM 837 C CA . MET A 1 101 ? -5.731 5.879 8.942 1.00 83.31 101 MET A CA 1
ATOM 838 C C . MET A 1 101 ? -5.478 4.741 7.943 1.00 83.31 101 MET A C 1
ATOM 840 O O . MET A 1 101 ? -4.623 4.876 7.071 1.00 83.31 101 MET A O 1
ATOM 844 N N . LYS A 1 102 ? -6.291 3.674 7.981 1.00 80.19 102 LYS A N 1
ATOM 845 C CA . LYS A 1 102 ? -6.203 2.540 7.039 1.00 80.19 102 LYS A CA 1
ATOM 846 C C . LYS A 1 102 ? -6.205 2.997 5.580 1.00 80.19 102 LYS A C 1
ATOM 848 O O . LYS A 1 102 ? -5.392 2.542 4.784 1.00 80.19 102 LYS A O 1
ATOM 853 N N . ARG A 1 103 ? -7.140 3.879 5.212 1.00 77.00 103 ARG A N 1
ATOM 854 C CA . ARG A 1 103 ? -7.316 4.331 3.824 1.00 77.00 103 ARG A CA 1
ATOM 855 C C . ARG A 1 103 ? -6.098 5.111 3.348 1.00 77.00 103 ARG A C 1
ATOM 857 O O . ARG A 1 103 ? -5.601 4.841 2.261 1.00 77.00 103 ARG A O 1
ATOM 864 N N . CYS A 1 104 ? -5.624 6.049 4.157 1.00 77.31 104 CYS A N 1
ATOM 865 C CA . CYS A 1 104 ? -4.466 6.862 3.825 1.00 77.31 104 CYS A CA 1
ATOM 866 C C . CYS A 1 104 ? -3.187 6.019 3.767 1.00 77.31 104 CYS A C 1
ATOM 868 O O . CYS A 1 104 ? -2.431 6.171 2.814 1.00 77.31 104 CYS A O 1
ATOM 870 N N . VAL A 1 105 ? -2.981 5.080 4.699 1.00 78.31 105 VAL A N 1
ATOM 871 C CA . VAL A 1 105 ? -1.822 4.172 4.659 1.00 78.31 105 VAL A CA 1
ATOM 872 C C . VAL A 1 105 ? -1.890 3.231 3.454 1.00 78.31 105 VAL A C 1
ATOM 874 O O . VAL A 1 105 ? -0.896 3.083 2.754 1.00 78.31 105 VAL A O 1
ATOM 877 N N . ASN A 1 106 ? -3.053 2.659 3.132 1.00 73.56 106 ASN A N 1
ATOM 878 C CA . ASN A 1 106 ? -3.205 1.803 1.949 1.00 73.56 106 ASN A CA 1
ATOM 879 C C . ASN A 1 106 ? -2.952 2.561 0.640 1.00 73.56 106 ASN A C 1
ATOM 881 O O . ASN A 1 106 ? -2.246 2.057 -0.232 1.00 73.56 106 ASN A O 1
ATOM 885 N N . LEU A 1 107 ? -3.507 3.771 0.504 1.00 73.56 107 LEU A N 1
ATOM 886 C CA . LEU A 1 107 ? -3.253 4.640 -0.649 1.00 73.56 107 LEU A CA 1
ATOM 887 C C . LEU A 1 107 ? -1.773 4.990 -0.753 1.00 73.56 107 LEU A C 1
ATOM 889 O O . LEU A 1 107 ? -1.207 4.929 -1.839 1.00 73.56 107 LEU A O 1
ATOM 893 N N . PHE A 1 108 ? -1.152 5.315 0.376 1.00 73.25 108 PHE A N 1
ATOM 894 C CA . PHE A 1 108 ? 0.265 5.616 0.449 1.00 73.25 108 PHE A CA 1
ATOM 895 C C . PHE A 1 108 ? 1.122 4.423 0.010 1.00 73.25 108 PHE A C 1
ATOM 897 O O . PHE A 1 108 ? 1.958 4.578 -0.872 1.00 73.25 108 PHE A O 1
ATOM 904 N N . VAL A 1 109 ? 0.882 3.225 0.551 1.00 68.25 109 VAL A N 1
ATOM 905 C CA . VAL A 1 109 ? 1.613 2.004 0.171 1.00 68.25 109 VAL A CA 1
ATOM 906 C C . VAL A 1 109 ? 1.419 1.696 -1.313 1.00 68.25 109 VAL A C 1
ATOM 908 O O . VAL A 1 109 ? 2.385 1.368 -1.999 1.00 68.25 109 VAL A O 1
ATOM 911 N N . HIS A 1 110 ? 0.197 1.839 -1.832 1.00 70.62 110 HIS A N 1
ATOM 912 C CA . HIS A 1 110 ? -0.086 1.634 -3.251 1.00 70.62 110 HIS A CA 1
ATOM 913 C C . HIS A 1 110 ? 0.646 2.647 -4.141 1.00 70.62 110 HIS A C 1
ATOM 915 O O . HIS A 1 110 ? 1.276 2.255 -5.121 1.00 70.62 110 HIS A O 1
ATOM 921 N N . ALA A 1 111 ? 0.595 3.935 -3.791 1.00 65.44 111 ALA A N 1
ATOM 922 C CA . ALA A 1 111 ? 1.278 4.999 -4.518 1.00 65.44 111 ALA A CA 1
ATOM 923 C C . ALA A 1 111 ? 2.799 4.823 -4.466 1.00 65.44 111 ALA A C 1
ATOM 925 O O . ALA A 1 111 ? 3.449 4.913 -5.497 1.00 65.44 111 ALA A O 1
ATOM 926 N N . TYR A 1 112 ? 3.356 4.504 -3.298 1.00 65.50 112 TYR A N 1
ATOM 927 C CA . TYR A 1 112 ? 4.781 4.237 -3.115 1.00 65.50 112 TYR A CA 1
ATOM 928 C C . TYR A 1 112 ? 5.241 3.031 -3.939 1.00 65.50 112 TYR A C 1
ATOM 930 O O . TYR A 1 112 ? 6.269 3.095 -4.606 1.00 65.50 112 TYR A O 1
ATOM 938 N N . ARG A 1 113 ? 4.450 1.950 -3.966 1.00 67.00 113 ARG A N 1
ATOM 939 C CA . ARG A 1 113 ? 4.727 0.793 -4.823 1.00 67.00 113 ARG A CA 1
ATOM 940 C C . ARG A 1 113 ? 4.705 1.190 -6.292 1.00 67.00 113 ARG A C 1
ATOM 942 O O . ARG A 1 113 ? 5.672 0.907 -6.977 1.00 67.00 113 ARG A O 1
ATOM 949 N N . LYS A 1 114 ? 3.676 1.915 -6.744 1.00 68.00 114 LYS A N 1
ATOM 950 C CA . LYS A 1 114 ? 3.631 2.438 -8.115 1.00 68.00 114 LYS A CA 1
ATOM 951 C C . LYS A 1 114 ? 4.818 3.342 -8.432 1.00 68.00 114 LYS A C 1
ATOM 953 O O . LYS A 1 114 ? 5.351 3.226 -9.518 1.00 68.00 114 LYS A O 1
ATOM 958 N N . LEU A 1 115 ? 5.243 4.210 -7.515 1.00 64.81 115 LEU A N 1
ATOM 959 C CA . LEU A 1 115 ? 6.392 5.102 -7.705 1.00 64.81 115 LEU A CA 1
ATOM 960 C C . LEU A 1 115 ? 7.728 4.351 -7.784 1.00 64.81 115 LEU A C 1
ATOM 962 O O . LEU A 1 115 ? 8.638 4.830 -8.446 1.00 64.81 115 LEU A O 1
ATOM 966 N N . ASN A 1 116 ? 7.840 3.190 -7.137 1.00 58.94 116 ASN A N 1
ATOM 967 C CA . ASN A 1 116 ? 9.018 2.321 -7.223 1.00 58.94 116 ASN A CA 1
ATOM 968 C C . ASN A 1 116 ? 8.922 1.270 -8.345 1.00 58.94 116 ASN A C 1
ATOM 970 O O . ASN A 1 116 ? 9.938 0.711 -8.742 1.00 58.94 116 ASN A O 1
ATOM 974 N N . GLU A 1 117 ? 7.711 0.969 -8.820 1.00 60.19 117 GLU A N 1
ATOM 975 C CA . GLU A 1 117 ? 7.430 0.206 -10.044 1.00 60.19 117 GLU A CA 1
ATOM 976 C C . GLU A 1 117 ? 7.548 1.089 -11.294 1.00 60.19 117 GLU A C 1
ATOM 978 O O . GLU A 1 117 ? 7.717 0.565 -12.394 1.00 60.19 117 GLU A O 1
ATOM 983 N N . LEU A 1 118 ? 7.465 2.421 -11.148 1.00 48.75 118 LEU A N 1
ATOM 984 C CA . LEU A 1 118 ? 7.889 3.333 -12.200 1.00 48.75 118 LEU A CA 1
ATOM 985 C C . LEU A 1 118 ? 9.354 3.014 -12.484 1.00 48.75 118 LEU A C 1
ATOM 987 O O . LEU A 1 118 ? 10.133 2.922 -11.531 1.00 48.75 118 LEU A O 1
ATOM 991 N N . PRO A 1 119 ? 9.732 2.844 -13.761 1.00 45.75 119 PRO A N 1
ATOM 992 C CA . PRO A 1 119 ? 11.106 2.562 -14.115 1.00 45.75 119 PRO A CA 1
ATOM 993 C C . PRO A 1 119 ? 11.960 3.672 -13.519 1.00 45.75 119 PRO A C 1
ATOM 995 O O . PRO A 1 119 ? 11.883 4.834 -13.928 1.00 45.75 119 PRO A O 1
ATOM 998 N N . THR A 1 120 ? 12.741 3.324 -12.498 1.00 44.53 120 THR A N 1
ATOM 999 C CA . THR A 1 120 ? 13.793 4.185 -11.994 1.00 44.53 120 THR A CA 1
ATOM 1000 C C . THR A 1 120 ? 14.603 4.581 -13.214 1.00 44.53 120 THR A C 1
ATOM 1002 O O . THR A 1 120 ? 14.963 3.733 -14.031 1.00 44.53 120 THR A O 1
ATOM 1005 N N . MET A 1 121 ? 14.919 5.866 -13.344 1.00 43.72 121 MET A N 1
ATOM 1006 C CA . MET A 1 121 ? 15.796 6.380 -14.398 1.00 43.72 121 MET A CA 1
ATOM 1007 C C . MET A 1 121 ? 17.252 5.878 -14.238 1.00 43.72 121 MET A C 1
ATOM 1009 O O . MET A 1 121 ? 18.190 6.531 -14.660 1.00 43.72 121 MET A O 1
ATOM 1013 N N . ASN A 1 122 ? 17.443 4.707 -13.631 1.00 43.34 122 ASN A N 1
ATOM 1014 C CA . ASN A 1 122 ? 18.575 3.822 -13.808 1.00 43.34 122 ASN A CA 1
ATOM 1015 C C . ASN A 1 122 ? 18.111 2.739 -14.776 1.00 43.34 122 ASN A C 1
ATOM 1017 O O . ASN A 1 122 ? 17.758 1.626 -14.388 1.00 43.34 122 ASN A O 1
ATOM 1021 N N . LYS A 1 123 ? 18.056 3.122 -16.049 1.00 44.22 123 LYS A N 1
ATOM 1022 C CA . LYS A 1 123 ? 17.901 2.205 -17.166 1.00 44.22 123 LYS A CA 1
ATOM 1023 C C . LYS A 1 123 ? 19.001 1.155 -17.019 1.00 44.22 123 LYS A C 1
ATOM 1025 O O . LYS A 1 123 ? 20.166 1.442 -17.283 1.00 44.22 123 LYS A O 1
ATOM 1030 N N . ILE A 1 124 ? 18.642 -0.041 -16.551 1.00 48.69 124 ILE A N 1
ATOM 1031 C CA . ILE A 1 124 ? 19.392 -1.237 -16.916 1.00 48.69 124 ILE A CA 1
ATOM 1032 C C . ILE A 1 124 ? 19.428 -1.148 -18.435 1.00 48.69 124 ILE A C 1
ATOM 1034 O O . ILE A 1 124 ? 18.369 -1.145 -19.064 1.00 48.69 124 ILE A O 1
ATOM 1038 N N . ILE A 1 125 ? 20.610 -0.943 -19.009 1.00 52.28 125 ILE A N 1
ATOM 1039 C CA . ILE A 1 125 ? 20.790 -1.117 -20.442 1.00 52.28 125 ILE A CA 1
ATOM 1040 C C . ILE A 1 125 ? 20.384 -2.569 -20.675 1.00 52.28 125 ILE A C 1
ATOM 1042 O O . ILE A 1 125 ? 21.102 -3.484 -20.275 1.00 52.28 125 ILE A O 1
ATOM 1046 N N . GLN A 1 126 ? 19.162 -2.785 -21.162 1.00 55.75 126 GLN A N 1
ATOM 1047 C CA . GLN A 1 126 ? 18.691 -4.115 -21.502 1.00 55.75 126 GLN A CA 1
ATOM 1048 C C . GLN A 1 126 ? 19.567 -4.557 -22.666 1.00 55.75 126 GLN A C 1
ATOM 1050 O O . GLN A 1 126 ? 19.448 -4.022 -23.766 1.00 55.75 126 GLN A O 1
ATOM 1055 N N . GLN A 1 127 ? 20.520 -5.439 -22.370 1.00 58.84 127 GLN A N 1
ATOM 1056 C CA . GLN A 1 127 ? 21.281 -6.152 -23.377 1.00 58.84 127 GLN A CA 1
ATOM 1057 C C . GLN A 1 127 ? 20.464 -7.370 -23.783 1.00 58.84 127 GLN A C 1
ATOM 1059 O O . GLN A 1 127 ? 20.361 -8.337 -23.028 1.00 58.84 127 GLN A O 1
ATOM 1064 N N . GLU A 1 128 ? 19.865 -7.308 -24.965 1.00 71.94 128 GLU A N 1
ATOM 1065 C CA . GLU A 1 128 ? 19.173 -8.444 -25.565 1.00 71.94 128 GLU A CA 1
ATOM 1066 C C . GLU A 1 128 ? 20.112 -9.145 -26.546 1.00 71.94 128 GLU A C 1
ATOM 1068 O O . GLU A 1 128 ? 20.756 -8.498 -27.371 1.00 71.94 128 GLU A O 1
ATOM 1073 N N . GLN A 1 129 ? 20.214 -10.472 -26.450 1.00 74.94 129 GLN A N 1
ATOM 1074 C CA . GLN A 1 129 ? 20.991 -11.286 -27.383 1.00 74.94 129 GLN A CA 1
ATOM 1075 C C . GLN A 1 129 ? 20.065 -11.902 -28.430 1.00 74.94 129 GLN A C 1
ATOM 1077 O O . GLN A 1 129 ? 19.112 -12.604 -28.092 1.00 74.94 129 GLN A O 1
ATOM 1082 N N . VAL A 1 130 ? 20.365 -11.662 -29.702 1.00 77.31 130 VAL A N 1
ATOM 1083 C CA . VAL A 1 130 ? 19.631 -12.185 -30.853 1.00 77.31 130 VAL A CA 1
ATOM 1084 C C . VAL A 1 130 ? 20.555 -13.108 -31.641 1.00 77.31 130 VAL A C 1
ATOM 1086 O O . VAL A 1 130 ? 21.646 -12.719 -32.060 1.00 77.31 130 VAL A O 1
ATOM 1089 N N . VAL A 1 131 ? 20.106 -14.342 -31.856 1.00 77.81 131 VAL A N 1
ATOM 1090 C CA . VAL A 1 131 ? 20.807 -15.337 -32.676 1.00 77.81 131 VAL A CA 1
ATOM 1091 C C . VAL A 1 131 ? 19.997 -15.566 -33.943 1.00 77.81 131 VAL A C 1
ATOM 1093 O O . VAL A 1 131 ? 18.810 -15.883 -33.868 1.00 77.81 131 VAL A O 1
ATOM 1096 N N . ILE A 1 132 ? 20.631 -15.398 -35.105 1.00 75.12 132 ILE A N 1
ATOM 1097 C CA . ILE A 1 132 ? 20.000 -15.623 -36.410 1.00 75.12 132 ILE A CA 1
ATOM 1098 C C . ILE A 1 132 ? 20.536 -16.933 -36.990 1.00 75.12 132 ILE A C 1
ATOM 1100 O O . ILE A 1 132 ? 21.739 -17.089 -37.185 1.00 75.12 132 ILE A O 1
ATOM 1104 N N . LEU A 1 133 ? 19.627 -17.871 -37.266 1.00 79.12 133 LEU A N 1
ATOM 1105 C CA . LEU A 1 133 ? 19.923 -19.200 -37.804 1.00 79.12 133 LEU A CA 1
ATOM 1106 C C . LEU A 1 133 ? 19.358 -19.344 -39.223 1.00 79.12 133 LEU A C 1
ATOM 1108 O O . LEU A 1 133 ? 18.325 -18.758 -39.545 1.00 79.12 133 LEU A O 1
ATOM 1112 N N . GLY A 1 134 ? 20.020 -20.141 -40.062 1.00 78.75 134 GLY A N 1
ATOM 1113 C CA . GLY A 1 134 ? 19.586 -20.449 -41.428 1.00 78.75 134 GLY A CA 1
ATOM 1114 C C . GLY A 1 134 ? 20.722 -21.005 -42.286 1.00 78.75 134 GLY A C 1
ATOM 1115 O O . GLY A 1 134 ? 21.884 -20.945 -41.882 1.00 78.75 134 GLY A O 1
ATOM 1116 N N . ASP A 1 135 ? 20.389 -21.514 -43.470 1.00 78.62 135 ASP A N 1
ATOM 1117 C CA . ASP A 1 135 ? 21.341 -22.182 -44.366 1.00 78.62 135 ASP A CA 1
ATOM 1118 C C . ASP A 1 135 ? 22.481 -21.259 -44.841 1.00 78.62 135 ASP A C 1
ATOM 1120 O O . ASP A 1 135 ? 22.413 -20.025 -44.756 1.00 78.62 135 ASP A O 1
ATOM 1124 N N . ALA A 1 136 ? 23.562 -21.853 -45.342 1.00 76.44 136 ALA A N 1
ATOM 1125 C CA . ALA A 1 136 ? 24.691 -21.105 -45.885 1.00 76.44 136 ALA A CA 1
ATOM 1126 C C . ALA A 1 136 ? 24.258 -20.262 -47.101 1.00 76.44 136 ALA A C 1
ATOM 1128 O O . ALA A 1 136 ? 23.519 -20.723 -47.969 1.00 76.44 136 ALA A O 1
ATOM 1129 N N . GLY A 1 137 ? 24.719 -19.010 -47.172 1.00 75.50 137 GLY A N 1
ATOM 1130 C CA . GLY A 1 137 ? 24.457 -18.125 -48.315 1.00 75.50 137 GLY A CA 1
ATOM 1131 C C . GLY A 1 137 ? 23.079 -17.449 -48.349 1.00 75.50 137 GLY A C 1
ATOM 1132 O O . GLY A 1 137 ? 22.815 -16.689 -49.275 1.00 75.50 137 GLY A O 1
ATOM 1133 N N . VAL A 1 138 ? 22.216 -17.635 -47.339 1.00 82.38 138 VAL A N 1
ATOM 1134 C CA . VAL A 1 138 ? 20.882 -16.984 -47.286 1.00 82.38 138 VAL A CA 1
ATOM 1135 C C . VAL A 1 138 ? 20.917 -15.497 -46.896 1.00 82.38 138 VAL A C 1
ATOM 1137 O O . VAL A 1 138 ? 19.874 -14.856 -46.804 1.00 82.38 138 VAL A O 1
ATOM 1140 N N . GLY A 1 139 ? 22.104 -14.929 -46.653 1.00 79.31 139 GLY A N 1
ATOM 1141 C CA . GLY A 1 139 ? 22.277 -13.496 -46.382 1.00 79.31 139 GLY A CA 1
ATOM 1142 C C . GLY A 1 139 ? 22.108 -13.070 -44.917 1.00 79.31 139 GLY A C 1
ATOM 1143 O O . GLY A 1 139 ? 21.858 -11.893 -44.657 1.00 79.31 139 GLY A O 1
ATOM 1144 N N . LYS A 1 140 ? 22.275 -13.989 -43.953 1.00 83.50 140 LYS A N 1
ATOM 1145 C CA . LYS A 1 140 ? 22.214 -13.701 -42.501 1.00 83.50 140 LYS A CA 1
ATOM 1146 C C . LYS A 1 140 ? 23.181 -12.579 -42.105 1.00 83.50 140 LYS A C 1
ATOM 1148 O O . LYS A 1 140 ? 22.795 -11.590 -41.489 1.00 83.50 140 LYS A O 1
ATOM 1153 N N . SER A 1 141 ? 24.429 -12.677 -42.544 1.00 79.12 141 SER A N 1
ATOM 1154 C CA . SER A 1 141 ? 25.443 -11.656 -42.268 1.00 79.12 141 SER A CA 1
ATOM 1155 C C . SER A 1 141 ? 25.172 -10.330 -42.984 1.00 79.12 141 SER A C 1
ATOM 1157 O O . SER A 1 141 ? 25.430 -9.263 -42.429 1.00 79.12 141 SER A O 1
ATOM 1159 N N . SER A 1 142 ? 24.560 -10.357 -44.171 1.00 81.50 142 SER A N 1
ATOM 1160 C CA . SER A 1 142 ? 24.164 -9.141 -44.894 1.00 81.50 142 SER A CA 1
ATOM 1161 C C . SER A 1 142 ? 23.060 -8.368 -44.166 1.00 81.50 142 SER A C 1
ATOM 1163 O O . SER A 1 142 ? 23.147 -7.143 -44.072 1.00 81.50 142 SER A O 1
ATOM 1165 N N . ILE A 1 143 ? 22.049 -9.057 -43.616 1.00 82.25 143 ILE A N 1
ATOM 1166 C CA . ILE A 1 143 ? 20.966 -8.397 -42.871 1.00 82.25 143 ILE A CA 1
ATOM 1167 C C . ILE A 1 143 ? 21.463 -7.827 -41.538 1.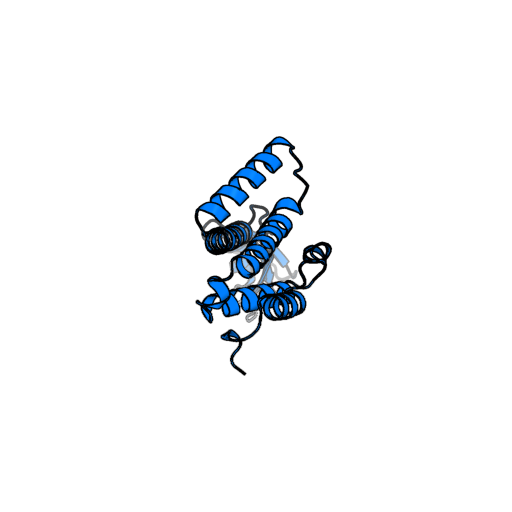00 82.25 143 ILE A C 1
ATOM 1169 O O . ILE A 1 143 ? 21.097 -6.701 -41.194 1.00 82.25 143 ILE A O 1
ATOM 1173 N N . ILE A 1 144 ? 22.357 -8.531 -40.829 1.00 81.31 144 ILE A N 1
ATOM 1174 C CA . ILE A 1 144 ? 22.962 -7.991 -39.605 1.00 81.31 144 ILE A CA 1
ATOM 1175 C C . ILE A 1 144 ? 23.850 -6.786 -39.921 1.00 81.31 144 ILE A C 1
ATOM 1177 O O . ILE A 1 144 ? 23.717 -5.762 -39.257 1.00 81.31 144 ILE A O 1
ATOM 1181 N N . ASN A 1 145 ? 24.703 -6.840 -40.946 1.00 77.56 145 ASN A N 1
ATOM 1182 C CA . ASN A 1 145 ? 25.558 -5.702 -41.301 1.00 77.56 145 ASN A CA 1
ATOM 1183 C C . ASN A 1 145 ? 24.755 -4.477 -41.744 1.00 77.56 145 ASN A C 1
ATOM 1185 O O . ASN A 1 145 ? 25.073 -3.358 -41.335 1.00 77.56 145 ASN A O 1
ATOM 1189 N N . LEU A 1 146 ? 23.684 -4.675 -42.514 1.00 82.00 146 LEU A N 1
ATOM 1190 C CA . LEU A 1 146 ? 22.779 -3.590 -42.876 1.00 82.00 146 LEU A CA 1
ATOM 1191 C C . LEU A 1 146 ? 22.123 -2.988 -41.628 1.00 82.00 146 LEU A C 1
ATOM 1193 O O . LEU A 1 146 ? 22.089 -1.767 -41.478 1.00 82.00 146 LEU A O 1
ATOM 1197 N N . PHE A 1 147 ? 21.652 -3.832 -40.708 1.00 81.69 147 PHE A N 1
ATOM 1198 C CA . PHE A 1 147 ? 21.064 -3.374 -39.457 1.00 81.69 147 PHE A CA 1
ATOM 1199 C C . PHE A 1 147 ? 22.088 -2.638 -38.588 1.00 81.69 147 PHE A C 1
ATOM 1201 O O . PHE A 1 147 ? 21.784 -1.563 -38.087 1.00 81.69 147 PHE A O 1
ATOM 1208 N N . VAL A 1 148 ? 23.302 -3.156 -38.421 1.00 78.44 148 VAL A N 1
ATOM 1209 C CA . VAL A 1 148 ? 24.305 -2.612 -37.495 1.00 78.44 148 VAL A CA 1
ATOM 1210 C C . VAL A 1 148 ? 24.993 -1.373 -38.063 1.00 78.44 148 VAL A C 1
ATOM 1212 O O . VAL A 1 148 ? 25.077 -0.350 -37.385 1.00 78.44 148 VAL A O 1
ATOM 1215 N N . ARG A 1 149 ? 25.468 -1.453 -39.308 1.00 78.94 149 ARG A N 1
ATOM 1216 C CA . ARG A 1 149 ? 26.354 -0.461 -39.940 1.00 78.94 149 ARG A CA 1
ATOM 1217 C C . ARG A 1 149 ? 25.631 0.462 -40.924 1.00 78.94 149 ARG A C 1
ATOM 1219 O O . ARG A 1 149 ? 26.208 1.463 -41.332 1.00 78.94 149 ARG A O 1
ATOM 1226 N N . GLY A 1 150 ? 24.397 0.141 -41.325 1.00 79.12 150 GLY A N 1
ATOM 1227 C CA . GLY A 1 150 ? 23.633 0.930 -42.300 1.00 79.12 150 GLY A CA 1
ATOM 1228 C C . GLY A 1 150 ? 24.141 0.819 -43.742 1.00 79.12 150 GLY A C 1
ATOM 1229 O O . GLY A 1 150 ? 23.726 1.604 -44.590 1.00 79.12 150 GLY A O 1
ATOM 1230 N N . VAL A 1 151 ? 25.033 -0.135 -44.031 1.00 75.06 151 VAL A N 1
ATOM 1231 C CA . VAL A 1 151 ? 25.638 -0.332 -45.356 1.00 75.06 151 VAL A CA 1
ATOM 1232 C C . VAL A 1 151 ? 25.423 -1.771 -45.804 1.00 75.06 151 VAL A C 1
ATOM 1234 O O . VAL A 1 151 ? 25.699 -2.711 -45.060 1.00 75.06 151 VAL A O 1
ATOM 1237 N N . PHE A 1 152 ? 24.960 -1.937 -47.040 1.00 76.62 152 PHE A N 1
ATOM 1238 C CA . PHE A 1 152 ? 24.870 -3.239 -47.687 1.00 76.62 152 PHE A CA 1
ATOM 1239 C C . PHE A 1 152 ? 26.201 -3.561 -48.380 1.00 76.62 152 PHE A C 1
ATOM 1241 O O . PHE A 1 152 ? 26.602 -2.861 -49.309 1.00 76.62 152 PHE A O 1
ATOM 1248 N N . GLN A 1 153 ? 26.903 -4.597 -47.920 1.00 67.44 153 GLN A N 1
ATOM 1249 C CA . GLN A 1 153 ? 28.132 -5.061 -48.566 1.00 67.44 153 GLN A CA 1
ATOM 1250 C C . GLN A 1 153 ? 27.790 -5.985 -49.739 1.00 67.44 153 GLN A C 1
ATOM 1252 O O . GLN A 1 153 ? 27.123 -7.001 -49.562 1.00 67.44 153 GLN A O 1
ATOM 1257 N N . SER A 1 154 ? 28.261 -5.633 -50.937 1.00 66.44 154 SER A N 1
ATOM 1258 C CA . SER A 1 154 ? 28.054 -6.415 -52.164 1.00 66.44 154 SER A CA 1
ATOM 1259 C C . SER A 1 154 ? 28.968 -7.639 -52.276 1.00 66.44 154 SER A C 1
ATOM 1261 O O . SER A 1 154 ? 28.685 -8.535 -53.064 1.00 66.44 154 SER A O 1
ATOM 1263 N N . CYS A 1 155 ? 30.058 -7.673 -51.507 1.00 63.31 155 CYS A N 1
ATOM 1264 C CA . CYS A 1 155 ? 31.033 -8.759 -51.492 1.00 63.31 155 CYS A CA 1
ATOM 1265 C C . CYS A 1 155 ? 31.207 -9.234 -50.046 1.00 63.31 155 CYS A C 1
ATOM 1267 O O . CYS A 1 155 ? 31.550 -8.429 -49.181 1.00 63.31 155 CYS A O 1
ATOM 1269 N N . PHE A 1 156 ? 30.942 -10.515 -49.795 1.00 61.28 156 PHE A N 1
ATOM 1270 C CA . PHE A 1 156 ? 31.083 -11.148 -48.485 1.00 61.28 156 PHE A CA 1
ATOM 1271 C C . PHE A 1 156 ? 32.384 -11.957 -48.436 1.00 61.28 156 PHE A C 1
ATOM 1273 O O . PHE A 1 156 ? 32.642 -12.728 -49.359 1.00 61.28 156 PHE A O 1
ATOM 1280 N N . ASP A 1 157 ? 33.180 -11.777 -47.379 1.00 58.28 157 ASP A N 1
ATOM 1281 C CA . ASP A 1 157 ? 34.371 -12.587 -47.099 1.00 58.28 157 ASP A CA 1
ATOM 1282 C C . ASP A 1 157 ? 34.026 -13.621 -46.009 1.00 58.28 157 ASP A C 1
ATOM 1284 O O . ASP A 1 157 ? 33.757 -13.235 -44.868 1.00 58.28 157 ASP A O 1
ATOM 1288 N N . PRO A 1 158 ? 33.932 -14.921 -46.339 1.00 54.28 158 PRO A N 1
ATOM 1289 C CA . PRO A 1 158 ? 33.477 -15.947 -45.413 1.00 54.28 158 PRO A CA 1
ATOM 1290 C C . PRO A 1 158 ? 34.604 -16.383 -44.470 1.00 54.28 158 PRO A C 1
ATOM 1292 O O . PRO A 1 158 ? 35.205 -17.440 -44.644 1.00 54.28 158 PRO A O 1
ATOM 1295 N N . MET A 1 159 ? 34.868 -15.601 -43.427 1.00 52.03 159 MET A N 1
ATOM 1296 C CA . MET A 1 159 ? 35.449 -16.122 -42.191 1.00 52.03 159 MET A CA 1
ATOM 1297 C C . MET A 1 159 ? 35.284 -15.110 -41.062 1.00 52.03 159 MET A C 1
ATOM 1299 O O . MET A 1 159 ? 35.631 -13.950 -41.231 1.00 52.03 159 MET A O 1
ATOM 1303 N N . ILE A 1 160 ? 34.851 -15.624 -39.906 1.00 53.12 160 ILE A N 1
ATOM 1304 C CA . ILE A 1 160 ? 34.773 -15.027 -38.560 1.00 53.12 160 ILE A CA 1
ATOM 1305 C C . ILE A 1 160 ? 33.321 -14.990 -38.071 1.00 53.12 160 ILE A C 1
ATOM 1307 O O . ILE A 1 160 ? 32.450 -14.326 -38.619 1.00 53.12 160 ILE A O 1
ATOM 1311 N N . ILE A 1 161 ? 33.080 -15.735 -36.991 1.00 54.81 161 ILE A N 1
ATOM 1312 C CA . ILE A 1 161 ? 31.902 -15.577 -36.139 1.00 54.81 161 ILE A CA 1
ATOM 1313 C C . ILE A 1 161 ? 31.955 -14.146 -35.597 1.00 54.81 161 ILE A C 1
ATOM 1315 O O . ILE A 1 161 ? 32.782 -13.838 -34.737 1.00 54.81 161 ILE A O 1
ATOM 1319 N N . GLU A 1 162 ? 31.115 -13.260 -36.124 1.00 63.44 162 GLU A N 1
ATOM 1320 C CA . GLU A 1 162 ? 31.073 -11.859 -35.712 1.00 63.44 162 GLU A CA 1
ATOM 1321 C C . GLU A 1 162 ? 29.952 -11.641 -34.687 1.00 63.44 162 GLU A C 1
ATOM 1323 O O . GLU A 1 162 ? 28.790 -11.997 -34.896 1.00 63.44 162 GLU A O 1
ATOM 1328 N N . SER A 1 163 ? 30.322 -11.051 -33.548 1.00 66.38 163 SER A N 1
ATOM 1329 C CA . SER A 1 163 ? 29.378 -10.516 -32.568 1.00 66.38 163 SER A CA 1
ATOM 1330 C C . SER A 1 163 ? 29.226 -9.020 -32.799 1.00 66.38 163 SER A C 1
ATOM 1332 O O . SER A 1 163 ? 30.212 -8.283 -32.810 1.00 66.38 163 SER A O 1
ATOM 1334 N N . TYR A 1 164 ? 27.992 -8.563 -32.956 1.00 72.94 164 TYR A N 1
ATOM 1335 C CA . TYR A 1 164 ? 27.668 -7.166 -33.207 1.00 72.94 164 TYR A CA 1
ATOM 1336 C C . TYR A 1 164 ? 26.900 -6.583 -32.031 1.00 72.94 164 TYR A C 1
ATOM 1338 O O . TYR A 1 164 ? 26.029 -7.249 -31.486 1.00 72.94 164 TYR A O 1
ATOM 1346 N N . LEU A 1 165 ? 27.175 -5.331 -31.670 1.00 71.94 165 LEU A N 1
ATOM 1347 C CA . LEU A 1 165 ? 26.397 -4.588 -30.681 1.00 71.94 165 LEU A CA 1
ATOM 1348 C C . LEU A 1 165 ? 25.824 -3.339 -31.344 1.00 71.94 165 LEU A C 1
ATOM 1350 O O . LEU A 1 165 ? 26.567 -2.576 -31.965 1.00 71.94 165 LEU A O 1
ATOM 1354 N N . LYS A 1 166 ? 24.516 -3.115 -31.208 1.00 79.19 166 LYS A N 1
ATOM 1355 C CA . LYS A 1 166 ? 23.871 -1.885 -31.672 1.00 79.19 166 LYS A CA 1
ATOM 1356 C C . LYS A 1 166 ? 22.988 -1.274 -30.593 1.00 79.19 166 LYS A C 1
ATOM 1358 O O . LYS A 1 166 ? 22.086 -1.925 -30.077 1.00 79.19 166 LYS A O 1
ATOM 1363 N N . HIS A 1 167 ? 23.202 0.014 -30.341 1.00 78.00 167 HIS A N 1
ATOM 1364 C CA . HIS A 1 167 ? 22.299 0.839 -29.546 1.00 78.00 167 HIS A CA 1
ATOM 1365 C C . HIS A 1 167 ? 21.022 1.125 -30.342 1.00 78.00 167 HIS A C 1
ATOM 1367 O O . HIS A 1 167 ? 21.080 1.623 -31.473 1.00 78.00 167 HIS A O 1
ATOM 1373 N N . VAL A 1 168 ? 19.867 0.823 -29.758 1.00 78.62 168 VAL A N 1
ATOM 1374 C CA . VAL A 1 168 ? 18.555 1.035 -30.376 1.00 78.62 168 VAL A CA 1
ATOM 1375 C C . VAL A 1 168 ? 17.629 1.800 -29.442 1.00 78.62 168 VAL A C 1
ATOM 1377 O O . VAL A 1 168 ? 17.737 1.705 -28.221 1.00 78.62 168 VAL A O 1
ATOM 1380 N N . CYS 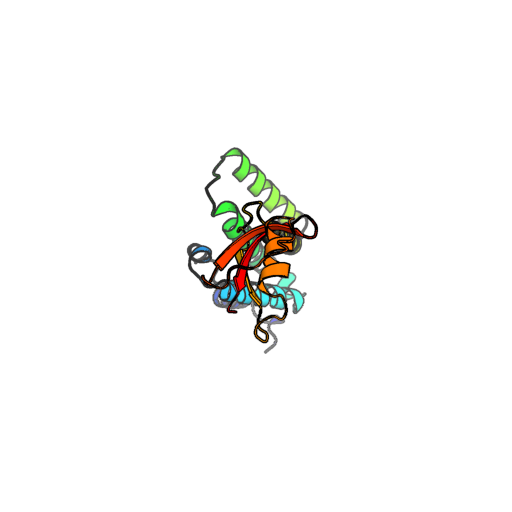A 1 169 ? 16.706 2.563 -30.028 1.00 77.44 169 CYS A N 1
ATOM 1381 C CA . CYS A 1 169 ? 15.600 3.189 -29.316 1.00 77.44 169 CYS A CA 1
ATOM 1382 C C . CYS A 1 169 ? 14.287 2.601 -29.846 1.00 77.44 169 CYS A C 1
ATOM 1384 O O . CYS A 1 169 ? 13.976 2.782 -31.023 1.00 77.44 169 CYS A O 1
ATOM 1386 N N . VAL A 1 170 ? 13.547 1.891 -28.998 1.00 75.94 170 VAL A N 1
ATOM 1387 C CA . VAL A 1 170 ? 12.254 1.263 -29.306 1.00 75.94 170 VAL A CA 1
ATOM 1388 C C . VAL A 1 170 ? 11.216 1.840 -28.351 1.00 75.94 170 VAL A C 1
ATOM 1390 O O . VAL A 1 170 ? 11.393 1.777 -27.136 1.00 75.94 170 VAL A O 1
ATOM 1393 N N . ASP A 1 171 ? 10.163 2.461 -28.884 1.00 77.94 171 ASP A N 1
ATOM 1394 C CA . ASP A 1 171 ? 9.066 3.064 -28.106 1.00 77.94 171 ASP A CA 1
ATOM 1395 C C . ASP A 1 171 ? 9.528 4.035 -26.997 1.00 77.94 171 ASP A C 1
ATOM 1397 O O . ASP A 1 171 ? 8.943 4.121 -25.918 1.00 77.94 171 ASP A O 1
ATOM 1401 N N . GLY A 1 172 ? 10.619 4.769 -27.250 1.00 70.12 172 GLY A N 1
ATOM 1402 C CA . GLY A 1 172 ? 11.230 5.702 -26.292 1.00 70.12 172 GLY A CA 1
ATOM 1403 C C . GLY A 1 172 ? 12.159 5.047 -25.258 1.00 70.12 172 GLY A C 1
ATOM 1404 O O . GLY A 1 172 ? 12.831 5.746 -24.492 1.00 70.12 172 GLY A O 1
ATOM 1405 N N . ASN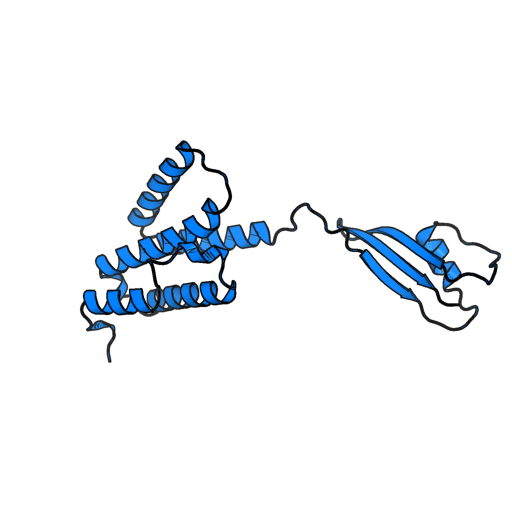 A 1 173 ? 12.269 3.718 -25.258 1.00 66.06 173 ASN A N 1
ATOM 1406 C CA . ASN A 1 173 ? 13.226 2.966 -24.455 1.00 66.06 173 ASN A CA 1
ATOM 1407 C C . ASN A 1 173 ? 14.516 2.740 -25.250 1.00 66.06 173 ASN A C 1
ATOM 1409 O O . ASN A 1 173 ? 14.486 2.373 -26.412 1.00 66.06 173 ASN A O 1
ATOM 1413 N N . VAL A 1 174 ? 15.664 2.960 -24.612 1.00 72.31 174 VAL A N 1
ATOM 1414 C CA . VAL A 1 174 ? 17.003 2.806 -25.206 1.00 72.31 174 VAL A CA 1
ATOM 1415 C C . VAL A 1 174 ? 17.615 1.545 -24.619 1.00 72.31 174 VAL A C 1
ATOM 1417 O O . VAL A 1 174 ? 17.598 1.397 -23.396 1.00 72.31 174 VAL A O 1
ATOM 1420 N N . GLY A 1 175 ? 18.139 0.674 -25.469 1.00 71.06 175 GLY A N 1
ATOM 1421 C CA . GLY A 1 175 ? 18.779 -0.579 -25.082 1.00 71.06 175 GLY A CA 1
ATOM 1422 C C . GLY A 1 175 ? 19.831 -1.000 -26.100 1.00 71.06 175 GLY A C 1
ATOM 1423 O O . GLY A 1 175 ? 20.004 -0.349 -27.135 1.00 71.06 175 GLY A O 1
ATOM 1424 N N . ASP A 1 176 ? 20.515 -2.095 -25.795 1.00 74.94 176 ASP A N 1
ATOM 1425 C CA . ASP A 1 176 ? 21.594 -2.633 -26.614 1.00 74.94 176 ASP A CA 1
ATOM 1426 C C . ASP A 1 176 ? 21.163 -3.989 -27.164 1.00 74.94 176 ASP A C 1
ATOM 1428 O O . ASP A 1 176 ? 20.801 -4.887 -26.406 1.00 74.94 176 ASP A O 1
ATOM 1432 N N . ILE A 1 177 ? 21.228 -4.164 -28.480 1.00 71.88 177 ILE A N 1
ATOM 1433 C CA . ILE A 1 177 ? 20.994 -5.464 -29.111 1.00 71.88 177 ILE A CA 1
ATOM 1434 C C . ILE A 1 177 ? 22.341 -6.050 -29.522 1.00 71.88 177 ILE A C 1
ATOM 1436 O O . ILE A 1 177 ? 23.052 -5.477 -30.353 1.00 71.88 177 ILE A O 1
ATOM 1440 N N . GLY A 1 178 ? 22.684 -7.189 -28.923 1.00 67.81 178 GLY A N 1
ATOM 1441 C CA . GLY A 1 178 ? 23.809 -8.033 -29.298 1.00 67.81 178 GLY A CA 1
ATOM 1442 C C . GLY A 1 178 ? 23.371 -9.087 -30.314 1.00 67.81 178 GLY A C 1
ATOM 1443 O O . GLY A 1 178 ? 22.505 -9.897 -30.010 1.00 67.81 178 GLY A O 1
ATOM 1444 N N . GLY A 1 179 ? 23.949 -9.099 -31.511 1.00 57.56 179 GLY A N 1
ATOM 1445 C CA . GLY A 1 179 ? 23.682 -10.098 -32.548 1.00 57.56 179 GLY A CA 1
ATOM 1446 C C . GLY A 1 179 ? 24.871 -11.030 -32.759 1.00 57.56 179 GLY A C 1
ATOM 1447 O O . GLY A 1 179 ? 26.001 -10.554 -32.821 1.00 57.56 179 GLY A O 1
ATOM 1448 N N . CYS A 1 180 ? 24.632 -12.332 -32.911 1.00 52.59 180 CYS A N 1
ATOM 1449 C CA . CYS A 1 180 ? 25.647 -13.291 -33.360 1.00 52.59 180 CYS A CA 1
ATOM 1450 C C . CYS A 1 180 ? 25.121 -14.076 -34.568 1.00 52.59 180 CYS A C 1
ATOM 1452 O O . CYS A 1 180 ? 24.017 -14.629 -34.521 1.00 52.59 180 CYS A O 1
ATOM 1454 N N . CYS A 1 181 ? 25.915 -14.112 -35.638 1.00 52.78 181 CYS A N 1
ATOM 1455 C CA . CYS A 1 181 ? 25.685 -14.970 -36.798 1.00 52.78 181 CYS A CA 1
ATOM 1456 C C . CYS A 1 181 ? 26.627 -16.171 -36.751 1.00 52.78 181 CYS A C 1
ATOM 1458 O O . CYS A 1 181 ? 27.827 -16.018 -36.523 1.00 52.78 181 CYS A O 1
ATOM 1460 N N . MET A 1 182 ? 26.087 -17.350 -37.046 1.00 52.88 182 MET A N 1
ATOM 1461 C CA . MET A 1 182 ? 26.871 -18.516 -37.444 1.00 52.88 182 MET A CA 1
ATOM 1462 C C . MET A 1 182 ? 26.502 -18.816 -38.898 1.00 52.88 182 MET A C 1
ATOM 1464 O O . MET A 1 182 ? 25.349 -19.157 -39.172 1.00 52.88 182 MET A O 1
ATOM 1468 N N . ASP A 1 183 ? 27.441 -18.585 -39.817 1.00 54.09 183 ASP A N 1
ATOM 1469 C CA . ASP A 1 183 ? 27.298 -18.922 -41.239 1.00 54.09 183 ASP A CA 1
ATOM 1470 C C . ASP A 1 183 ? 27.774 -20.342 -41.550 1.00 54.09 183 ASP A C 1
ATOM 1472 O O . ASP A 1 183 ? 28.762 -20.792 -40.923 1.00 54.09 183 ASP A O 1
#

Sequence (183 aa):
MNFLLLPDELVIAILKYLLPHERFHWIKTRNSNIIFNEISVACTIMSLNSVVMKSERVMEFLNEFWWNVMMERYCSDGAKKKPFVDSLKILKQEMIKKKCMKRCVNLFVHAYRKLNELPTMNKIIQQEQVVILGDAGVGKSSIINLFVRGVFQSCFDPMIIESYLKHVCVDGNVGDIGGCCMD